Protein AF-A0A0D2ABT5-F1 (afdb_monomer)

Structure (mmCIF, N/CA/C/O backbone):
data_AF-A0A0D2ABT5-F1
#
_entry.id   AF-A0A0D2ABT5-F1
#
loop_
_atom_site.group_PDB
_atom_site.id
_atom_site.type_symbol
_atom_site.label_atom_id
_atom_site.label_alt_id
_atom_site.label_comp_id
_atom_site.label_asym_id
_atom_site.label_entity_id
_atom_site.label_seq_id
_atom_site.pdbx_PDB_ins_code
_atom_site.Cartn_x
_atom_site.Cartn_y
_atom_site.Cartn_z
_atom_site.occupancy
_atom_site.B_iso_or_equiv
_atom_site.auth_seq_id
_atom_site.auth_comp_id
_atom_site.auth_asym_id
_atom_site.auth_atom_id
_atom_site.pdbx_PDB_model_num
ATOM 1 N N . MET A 1 1 ? -32.114 25.949 36.703 1.00 44.53 1 MET A N 1
ATOM 2 C CA . MET A 1 1 ? -32.081 24.706 35.899 1.00 44.53 1 MET A CA 1
ATOM 3 C C . MET A 1 1 ? -31.441 25.036 34.556 1.00 44.53 1 MET A C 1
ATOM 5 O O . MET A 1 1 ? -31.992 25.899 33.886 1.00 44.53 1 MET A O 1
ATOM 9 N N . PRO A 1 2 ? -30.282 24.469 34.175 1.00 49.41 2 PRO A N 1
ATOM 10 C CA . PRO A 1 2 ? -29.682 24.777 32.875 1.00 49.41 2 PRO A CA 1
ATOM 11 C C . PRO A 1 2 ? -30.562 24.249 31.731 1.00 49.41 2 PRO A C 1
ATOM 13 O O . PRO A 1 2 ? -31.142 23.163 31.852 1.00 49.41 2 PRO A O 1
ATOM 16 N N . SER A 1 3 ? -30.679 25.039 30.658 1.00 60.75 3 SER A N 1
ATOM 17 C CA . SER A 1 3 ? -31.501 24.744 29.478 1.00 60.75 3 SER A CA 1
ATOM 18 C C . SER A 1 3 ? -31.058 23.447 28.788 1.00 60.75 3 SER A C 1
ATOM 20 O O . SER A 1 3 ? -29.907 23.020 28.907 1.00 60.75 3 SER A O 1
ATOM 22 N N . LEU A 1 4 ? -31.975 22.796 28.063 1.00 58.03 4 LEU A N 1
ATOM 23 C CA . LEU A 1 4 ? -31.693 21.540 27.352 1.00 58.03 4 LEU A CA 1
ATOM 24 C C . LEU A 1 4 ? -30.542 21.689 26.341 1.00 58.03 4 LEU A C 1
ATOM 26 O O . LEU A 1 4 ? -29.711 20.792 26.251 1.00 58.03 4 LEU A O 1
ATOM 30 N N . GLN A 1 5 ? -30.430 22.848 25.684 1.00 54.72 5 GLN A N 1
ATOM 31 C CA . GLN A 1 5 ? -29.333 23.162 24.760 1.00 54.72 5 GLN A CA 1
ATOM 32 C C . GLN A 1 5 ? -27.964 23.214 25.457 1.00 54.72 5 GLN A C 1
ATOM 34 O O . GLN A 1 5 ? -27.012 22.605 24.976 1.00 54.72 5 GLN A O 1
ATOM 39 N N . ALA A 1 6 ? -27.868 23.823 26.644 1.00 55.56 6 ALA A N 1
ATOM 40 C CA . ALA A 1 6 ? -26.607 23.894 27.392 1.00 55.56 6 ALA A CA 1
ATOM 41 C C . ALA A 1 6 ? -26.125 22.511 27.893 1.00 55.56 6 ALA A C 1
ATOM 43 O O . ALA A 1 6 ? -24.927 22.262 28.059 1.00 55.56 6 ALA A O 1
ATOM 44 N N . LYS A 1 7 ? -27.054 21.569 28.119 1.00 55.91 7 LYS A N 1
ATOM 45 C CA . LYS A 1 7 ? -26.725 20.172 28.464 1.00 55.91 7 LYS A CA 1
ATOM 46 C C . LYS A 1 7 ? -26.259 19.346 27.261 1.00 55.91 7 LYS A C 1
ATOM 48 O O . LYS A 1 7 ? -25.617 18.316 27.455 1.00 55.91 7 LYS A O 1
ATOM 53 N N . GLU A 1 8 ? -26.598 19.754 26.044 1.00 59.88 8 GLU A N 1
ATOM 54 C CA . GLU A 1 8 ? -26.221 19.056 24.814 1.00 59.88 8 GLU A CA 1
ATOM 55 C C . GLU A 1 8 ? -24.838 19.517 24.328 1.00 59.88 8 GLU A C 1
ATOM 57 O O . GLU A 1 8 ? -23.986 18.677 24.043 1.00 59.88 8 GLU A O 1
ATOM 62 N N . GLU A 1 9 ? -24.537 20.818 24.417 1.00 59.50 9 GLU A N 1
ATOM 63 C CA . GLU A 1 9 ? -23.196 21.369 24.143 1.00 59.50 9 GLU A CA 1
ATOM 64 C C . GLU A 1 9 ? -22.113 20.791 25.065 1.00 59.50 9 GLU A C 1
ATOM 66 O O . GLU A 1 9 ? -21.019 20.447 24.619 1.00 59.50 9 GLU A O 1
ATOM 71 N N . THR A 1 10 ? -22.420 20.594 26.350 1.00 59.69 10 THR A N 1
ATOM 72 C CA . THR A 1 10 ? -21.482 19.979 27.311 1.00 59.69 10 THR A CA 1
ATOM 73 C C . THR A 1 10 ? -21.244 18.488 27.058 1.00 59.69 10 THR A C 1
ATOM 75 O O . THR A 1 10 ? -20.196 17.965 27.429 1.00 59.69 10 THR A O 1
ATOM 78 N N . ARG A 1 11 ? -22.183 17.792 26.403 1.00 61.81 11 ARG A N 1
ATOM 79 C CA . ARG A 1 11 ? -22.030 16.385 25.987 1.00 61.81 11 ARG A CA 1
ATOM 80 C C . ARG A 1 11 ? -21.288 16.232 24.659 1.00 61.81 11 ARG A C 1
ATOM 82 O O . ARG A 1 11 ? -20.799 15.139 24.368 1.00 61.81 11 ARG A O 1
ATOM 89 N N . GLU A 1 12 ? -21.234 17.299 23.869 1.00 63.97 12 GLU A N 1
ATOM 90 C CA . GLU A 1 12 ? -20.623 17.341 22.538 1.00 63.97 12 GLU A CA 1
ATOM 91 C C . GLU A 1 12 ? -19.264 18.055 22.520 1.00 63.97 12 GLU A C 1
ATOM 93 O O . GLU A 1 12 ? -18.503 17.908 21.566 1.00 63.97 12 GLU A O 1
ATOM 98 N N . SER A 1 13 ? -18.894 18.753 23.594 1.00 75.31 13 SER A N 1
ATOM 99 C CA . SER A 1 13 ? -17.560 19.328 23.744 1.00 75.31 13 SER A CA 1
ATOM 100 C C . SER A 1 13 ? -16.549 18.274 24.204 1.00 75.31 13 SER A C 1
ATOM 102 O O . SER A 1 13 ? -16.578 17.791 25.335 1.00 75.31 13 SER A O 1
ATOM 104 N N . TRP A 1 14 ? -15.616 17.917 23.320 1.00 74.44 14 TRP A N 1
ATOM 105 C CA . TRP A 1 14 ? -14.457 17.083 23.663 1.00 74.44 14 TRP A CA 1
ATOM 106 C C . TRP A 1 14 ? -13.341 17.883 24.366 1.00 74.44 14 TRP A C 1
ATOM 108 O O . TRP A 1 14 ? -12.386 17.293 24.883 1.00 74.44 14 TRP A O 1
ATOM 118 N N . TYR A 1 15 ? -13.455 19.216 24.397 1.00 63.69 15 TYR A N 1
ATOM 119 C CA . TYR A 1 15 ? -12.490 20.126 25.010 1.00 63.69 15 TYR A CA 1
ATOM 120 C C . TYR A 1 15 ? -12.596 20.051 26.542 1.00 63.69 15 TYR A C 1
ATOM 122 O O . TYR A 1 15 ? -13.676 20.209 27.104 1.00 63.69 15 TYR A O 1
ATOM 130 N N . GLY A 1 16 ? -11.483 19.770 27.228 1.00 77.00 16 GLY A N 1
ATOM 131 C CA . GLY A 1 16 ? -11.442 19.608 28.692 1.00 77.00 16 GLY A CA 1
ATOM 132 C C . GLY A 1 16 ? -11.703 18.185 29.216 1.00 77.00 16 GLY A C 1
ATOM 133 O O . GLY A 1 16 ? -11.586 17.948 30.417 1.00 77.00 16 GLY A O 1
ATOM 134 N N . VAL A 1 17 ? -11.989 17.206 28.348 1.00 84.38 17 VAL A N 1
ATOM 135 C CA . VAL A 1 17 ? -12.137 15.795 28.755 1.00 84.38 17 VAL A CA 1
ATOM 136 C C . VAL A 1 17 ? -10.757 15.174 28.985 1.00 84.38 17 VAL A C 1
ATOM 138 O O . VAL A 1 17 ? -10.014 14.962 28.025 1.00 84.38 17 VAL A O 1
ATOM 141 N N . GLN A 1 18 ? -10.401 14.876 30.240 1.00 81.62 18 GLN A N 1
ATOM 142 C CA . GLN A 1 18 ? -9.077 14.331 30.589 1.00 81.62 18 GLN A CA 1
ATOM 143 C C . GLN A 1 18 ? -8.893 12.853 30.222 1.00 81.62 18 GLN A C 1
ATOM 145 O O . GLN A 1 18 ? -7.796 12.456 29.844 1.00 81.62 18 GLN A O 1
ATOM 150 N N . ASP A 1 19 ? -9.959 12.053 30.279 1.00 87.31 19 ASP A N 1
ATOM 151 C CA . ASP A 1 19 ? -9.921 10.630 29.927 1.00 87.31 19 ASP A CA 1
ATOM 152 C C . ASP A 1 19 ? -9.794 10.445 28.396 1.00 87.31 19 ASP A C 1
ATOM 154 O O . ASP A 1 19 ? -10.725 10.808 27.658 1.00 87.31 19 ASP A O 1
ATOM 158 N N . PRO A 1 20 ? -8.689 9.852 27.894 1.00 84.75 20 PRO A N 1
ATOM 159 C CA . PRO A 1 20 ? -8.468 9.660 26.462 1.00 84.75 20 PRO A CA 1
ATOM 160 C C . PRO A 1 20 ? -9.552 8.818 25.779 1.00 84.75 20 PRO A C 1
ATOM 162 O O . PRO A 1 20 ? -9.945 9.119 24.649 1.00 84.75 20 PRO A O 1
ATOM 165 N N . LYS A 1 21 ? -10.084 7.789 26.458 1.00 85.31 21 LYS A N 1
ATOM 166 C CA . LYS A 1 21 ? -11.108 6.903 25.882 1.00 85.31 21 LYS A CA 1
ATOM 167 C C . LYS A 1 21 ? -12.432 7.642 25.712 1.00 85.31 21 LYS A C 1
ATOM 169 O O . LYS A 1 21 ? -13.054 7.549 24.655 1.00 85.31 21 LYS A O 1
ATOM 174 N N . LYS A 1 22 ? -12.839 8.428 26.715 1.00 81.50 22 LYS A N 1
ATOM 175 C CA . LYS A 1 22 ? -14.060 9.253 26.637 1.00 81.50 22 LYS A CA 1
ATOM 176 C C . LYS A 1 22 ? -13.942 10.341 25.574 1.00 81.50 22 LYS A C 1
ATOM 178 O O . LYS A 1 22 ? -14.901 10.566 24.839 1.00 81.50 22 LYS A O 1
ATOM 183 N N . ARG A 1 23 ? -12.768 10.969 25.438 1.00 91.19 23 ARG A N 1
ATOM 184 C CA . ARG A 1 23 ? -12.508 11.959 24.381 1.00 91.19 23 ARG A CA 1
ATOM 185 C C . ARG A 1 23 ? -12.691 11.348 22.991 1.00 91.19 23 ARG A C 1
ATOM 187 O O . ARG A 1 23 ? -13.436 11.903 22.186 1.00 91.19 23 ARG A O 1
ATOM 194 N N . LYS A 1 24 ? -12.092 10.176 22.745 1.00 88.50 24 LYS A N 1
ATOM 195 C CA . LYS A 1 24 ? -12.246 9.452 21.476 1.00 88.50 24 LYS A CA 1
ATOM 196 C C . LYS A 1 24 ? -13.706 9.082 21.193 1.00 88.50 24 LYS A C 1
ATOM 198 O O . LYS A 1 24 ? -14.182 9.315 20.090 1.00 88.50 24 LYS A O 1
ATOM 203 N N . GLN A 1 25 ? -14.455 8.608 22.190 1.00 89.06 25 GLN A N 1
ATOM 204 C CA . GLN A 1 25 ? -15.883 8.295 22.021 1.00 89.06 25 GLN A CA 1
ATOM 205 C C . GLN A 1 25 ? -16.738 9.513 21.634 1.00 89.06 25 GLN A C 1
ATOM 207 O O . GLN A 1 25 ? -17.711 9.367 20.890 1.00 89.06 25 GLN A O 1
ATOM 212 N N . ILE A 1 26 ? -16.420 10.707 22.146 1.00 87.44 26 ILE A N 1
ATOM 213 C CA . ILE A 1 26 ? -17.116 11.948 21.769 1.00 87.44 26 ILE A CA 1
ATOM 214 C C . ILE A 1 26 ? -16.760 12.323 20.326 1.00 87.44 26 ILE A C 1
ATOM 216 O O . ILE A 1 26 ? -17.656 12.604 19.531 1.00 87.44 26 ILE A O 1
ATOM 220 N N . GLN A 1 27 ? -15.477 12.253 19.961 1.00 85.69 27 GLN A N 1
ATOM 221 C CA . GLN A 1 27 ? -15.010 12.535 18.600 1.00 85.69 27 GLN A CA 1
ATOM 222 C C . GLN A 1 27 ? -15.619 11.578 17.562 1.00 85.69 27 GLN A C 1
ATOM 224 O O . GLN A 1 27 ? -16.181 12.045 16.571 1.00 85.69 27 GLN A O 1
ATOM 229 N N . ASP A 1 28 ? -15.596 10.266 17.816 1.00 91.38 28 ASP A N 1
ATOM 230 C CA . ASP A 1 28 ? -16.158 9.247 16.917 1.00 91.38 28 ASP A CA 1
ATOM 231 C C . ASP A 1 28 ? -17.668 9.483 16.698 1.00 91.38 28 ASP A C 1
ATOM 233 O O . ASP A 1 28 ? -18.173 9.407 15.576 1.00 91.38 28 ASP A O 1
ATOM 237 N N . ARG A 1 29 ? -18.398 9.868 17.755 1.00 90.94 29 ARG A N 1
ATOM 238 C CA . ARG A 1 29 ? -19.830 10.202 17.681 1.00 90.94 29 ARG A CA 1
ATOM 239 C C . ARG A 1 29 ? -20.100 11.434 16.812 1.00 90.94 29 ARG A C 1
ATOM 241 O O . ARG A 1 29 ? -21.034 11.417 16.008 1.00 90.94 29 ARG A O 1
ATOM 248 N N . LEU A 1 30 ? -19.294 12.488 16.954 1.00 90.44 30 LEU A N 1
ATOM 249 C CA . LEU A 1 30 ? -19.406 13.709 16.147 1.00 90.44 30 LEU A CA 1
ATOM 250 C C . LEU A 1 30 ? -19.083 13.440 14.674 1.00 90.44 30 LEU A C 1
ATOM 252 O O . LEU A 1 30 ? -19.842 13.853 13.794 1.00 90.44 30 LEU A O 1
ATOM 256 N N . ALA A 1 31 ? -18.012 12.689 14.406 1.00 89.44 31 ALA A N 1
ATOM 257 C CA . ALA A 1 31 ? -17.632 12.275 13.059 1.00 89.44 31 ALA A CA 1
ATOM 258 C C . ALA A 1 31 ? -18.744 11.443 12.401 1.00 89.44 31 ALA A C 1
ATOM 260 O O . ALA A 1 31 ? -19.136 11.703 11.259 1.00 89.44 31 ALA A O 1
ATOM 261 N N . GLN A 1 32 ? -19.337 10.504 13.145 1.00 91.81 32 GLN A N 1
ATOM 262 C CA . GLN A 1 32 ? -20.443 9.690 12.652 1.00 91.81 32 GLN A CA 1
ATOM 263 C C . GLN A 1 32 ? -21.689 10.535 12.350 1.00 91.81 32 GLN A C 1
ATOM 265 O O . GLN A 1 32 ? -22.341 10.315 11.324 1.00 91.81 32 GLN A O 1
ATOM 270 N N . ARG A 1 33 ? -22.010 11.532 13.186 1.00 89.44 33 ARG A N 1
ATOM 271 C CA . ARG A 1 33 ? -23.116 12.466 12.921 1.00 89.44 33 ARG A CA 1
ATOM 272 C C . ARG A 1 33 ? -22.853 13.301 11.664 1.00 89.44 33 ARG A C 1
ATOM 274 O O . ARG A 1 33 ? -23.740 13.399 10.817 1.00 89.44 33 ARG A O 1
ATOM 281 N N . ALA A 1 34 ? -21.644 13.838 11.500 1.00 89.06 34 ALA A N 1
ATOM 282 C CA . ALA A 1 34 ? -21.260 14.595 10.308 1.00 89.06 34 ALA A CA 1
ATOM 283 C C . ALA A 1 34 ? -21.349 13.738 9.033 1.00 89.06 34 ALA A C 1
ATOM 285 O O . ALA A 1 34 ? -21.915 14.180 8.033 1.00 89.06 34 ALA A O 1
ATOM 286 N N . ARG A 1 35 ? -20.881 12.481 9.078 1.00 91.12 35 ARG A N 1
ATOM 287 C CA . ARG A 1 35 ? -21.002 11.526 7.964 1.00 91.12 35 ARG A CA 1
ATOM 288 C C . ARG A 1 35 ? -22.462 11.263 7.596 1.00 91.12 35 ARG A C 1
ATOM 290 O O . ARG A 1 35 ? -22.817 11.350 6.424 1.00 91.12 35 ARG A O 1
ATOM 297 N N . ARG A 1 36 ? -23.319 10.972 8.585 1.00 91.88 36 ARG A N 1
ATOM 298 C CA . ARG A 1 36 ? -24.760 10.744 8.359 1.00 91.88 36 ARG A CA 1
ATOM 299 C C . ARG A 1 36 ? -25.440 11.973 7.755 1.00 91.88 36 ARG A C 1
ATOM 301 O O . ARG A 1 36 ? -26.255 11.816 6.852 1.00 91.88 36 ARG A O 1
ATOM 308 N N . LYS A 1 37 ? -25.065 13.178 8.197 1.00 90.94 37 LYS A N 1
ATOM 309 C CA . LYS A 1 37 ? -25.567 14.439 7.636 1.00 90.94 37 LYS A CA 1
ATOM 310 C C . LYS A 1 37 ? -25.185 14.597 6.159 1.00 90.94 37 LYS A C 1
ATOM 312 O O . LYS A 1 37 ? -26.074 14.829 5.348 1.00 90.94 37 LYS A O 1
ATOM 317 N N . ARG A 1 38 ? -23.916 14.362 5.793 1.00 90.50 38 ARG A N 1
ATOM 318 C CA . ARG A 1 38 ? -23.458 14.416 4.388 1.00 90.50 38 ARG A CA 1
ATOM 319 C C . ARG A 1 38 ? -24.189 13.412 3.492 1.00 90.50 38 ARG A C 1
ATOM 321 O O . ARG A 1 38 ? -24.581 13.763 2.388 1.00 90.50 38 ARG A O 1
ATOM 328 N N . ILE A 1 39 ? -24.411 12.183 3.970 1.00 86.19 39 ILE A N 1
ATOM 329 C CA . ILE A 1 39 ? -25.162 11.157 3.221 1.00 86.19 39 ILE A CA 1
ATOM 330 C C . ILE A 1 39 ? -26.625 11.582 3.029 1.00 86.19 39 ILE A C 1
ATOM 332 O O . ILE A 1 39 ? -27.160 11.467 1.931 1.00 86.19 39 ILE A O 1
ATOM 336 N N . ALA A 1 40 ? -27.267 12.118 4.071 1.00 85.25 40 ALA A N 1
ATOM 337 C CA . ALA A 1 40 ? -28.641 12.607 3.976 1.00 85.25 40 ALA A CA 1
ATOM 338 C C . ALA A 1 40 ? -28.774 13.812 3.023 1.00 85.25 40 ALA A C 1
ATOM 340 O O . ALA A 1 40 ? -29.748 13.903 2.280 1.00 85.25 40 ALA A O 1
ATOM 341 N N . GLU A 1 41 ? -27.797 14.723 3.016 1.00 84.88 41 GLU A N 1
ATOM 342 C CA . GLU A 1 41 ? -27.744 15.864 2.091 1.00 84.88 41 GLU A CA 1
ATOM 343 C C . GLU A 1 41 ? -27.495 15.420 0.642 1.00 84.88 41 GLU A C 1
ATOM 345 O O . GLU A 1 41 ? -28.170 15.901 -0.268 1.00 84.88 41 GLU A O 1
ATOM 350 N N . ALA A 1 42 ? -26.599 14.453 0.421 1.00 79.12 42 ALA A N 1
ATOM 351 C CA . ALA A 1 42 ? -26.352 13.873 -0.898 1.00 79.12 42 ALA A CA 1
ATOM 352 C C . ALA A 1 42 ? -27.601 13.173 -1.462 1.00 79.12 42 ALA A C 1
ATOM 354 O O . ALA A 1 42 ? -27.953 13.389 -2.622 1.00 79.12 42 ALA A O 1
ATOM 355 N N . ASN A 1 43 ? -28.324 12.410 -0.634 1.00 77.00 43 ASN A N 1
ATOM 356 C CA . ASN A 1 43 ? -29.567 11.754 -1.046 1.00 77.00 43 ASN A CA 1
ATOM 357 C C . ASN A 1 43 ? -30.675 12.771 -1.372 1.00 77.00 43 ASN A C 1
ATOM 359 O O . ASN A 1 43 ? -31.336 12.635 -2.399 1.00 77.00 43 ASN A O 1
ATOM 363 N N . LYS A 1 44 ? -30.821 13.846 -0.579 1.00 78.44 44 LYS A N 1
ATOM 364 C CA . LYS A 1 44 ? -31.770 14.939 -0.875 1.00 78.44 44 LYS A CA 1
ATOM 365 C C . LYS A 1 44 ? -31.461 15.671 -2.183 1.00 78.44 44 LYS A C 1
ATOM 367 O O . LYS A 1 44 ? -32.383 16.110 -2.867 1.00 78.44 44 LYS A O 1
ATOM 372 N N . ASN A 1 45 ? -30.185 15.830 -2.532 1.00 66.25 45 ASN A N 1
ATOM 373 C CA . ASN A 1 45 ? -29.792 16.445 -3.801 1.00 66.25 45 ASN A CA 1
ATOM 374 C C . ASN A 1 45 ? -30.077 15.525 -4.997 1.00 66.25 45 ASN A C 1
ATOM 376 O O . ASN A 1 45 ? -30.429 16.018 -6.065 1.00 66.25 45 ASN A O 1
ATOM 380 N N . ASN A 1 46 ? -29.994 14.206 -4.806 1.00 61.53 46 ASN A N 1
ATOM 381 C CA . ASN A 1 46 ? -30.311 13.223 -5.840 1.00 61.53 46 ASN A CA 1
ATOM 382 C C . ASN A 1 46 ? -31.830 13.128 -6.098 1.00 61.53 46 ASN A C 1
ATOM 384 O O . ASN A 1 46 ? -32.260 13.094 -7.246 1.00 61.53 46 ASN A O 1
ATOM 388 N N . GLU A 1 47 ? -32.662 13.216 -5.053 1.00 56.72 47 GLU A N 1
ATOM 389 C CA . GLU A 1 47 ? -34.131 13.265 -5.193 1.00 56.72 47 GLU A CA 1
ATOM 390 C C . GLU A 1 47 ? -34.622 14.525 -5.927 1.00 56.72 47 GLU A C 1
ATOM 392 O O . GLU A 1 47 ? -35.583 14.466 -6.694 1.00 56.72 47 GLU A O 1
ATOM 397 N N . LYS A 1 48 ? -33.938 15.666 -5.762 1.00 54.28 48 LYS A N 1
ATOM 398 C CA . LYS A 1 48 ? -34.260 16.911 -6.484 1.00 54.28 48 LYS A CA 1
ATOM 399 C C . LYS A 1 48 ? -33.852 16.892 -7.962 1.00 54.28 48 LYS A C 1
ATOM 401 O O . LYS A 1 48 ? -34.413 17.657 -8.740 1.00 54.28 48 LYS A O 1
ATOM 406 N N . ALA A 1 49 ? -32.908 16.037 -8.358 1.00 47.25 49 ALA A N 1
ATOM 407 C CA . ALA A 1 49 ? -32.421 15.949 -9.737 1.00 47.25 49 ALA A CA 1
ATOM 408 C C . ALA A 1 49 ? -33.304 15.076 -10.655 1.00 47.25 49 ALA A C 1
ATOM 410 O O . ALA A 1 49 ? -33.152 15.130 -11.872 1.00 47.25 49 ALA A O 1
ATOM 411 N N . ILE A 1 50 ? -34.244 14.297 -10.102 1.00 43.44 50 ILE A N 1
ATOM 412 C CA . ILE A 1 50 ? -35.062 13.333 -10.865 1.00 43.44 50 ILE A CA 1
ATOM 413 C C . ILE A 1 50 ? -36.336 13.968 -11.468 1.00 43.44 50 ILE A C 1
ATOM 415 O O . ILE A 1 50 ? -36.966 13.377 -12.342 1.00 43.44 50 ILE A O 1
ATOM 419 N N . VAL A 1 51 ? -36.697 15.206 -11.103 1.00 39.78 51 VAL A N 1
ATOM 420 C CA . VAL A 1 51 ? -37.924 15.875 -11.590 1.00 39.78 51 VAL A CA 1
ATOM 421 C C . VAL A 1 51 ? -37.631 16.939 -12.656 1.00 39.78 51 VAL A C 1
ATOM 423 O O . VAL A 1 51 ? -38.155 18.038 -12.571 1.00 39.78 51 VAL A O 1
ATOM 426 N N . ILE A 1 52 ? -36.810 16.649 -13.672 1.00 37.06 52 ILE A N 1
ATOM 427 C CA . ILE A 1 52 ? -36.886 17.336 -14.980 1.00 37.06 52 ILE A CA 1
ATOM 428 C C . ILE A 1 52 ? -36.474 16.353 -16.088 1.00 37.06 52 ILE A C 1
ATOM 430 O O . ILE A 1 52 ? -35.323 15.941 -16.182 1.00 37.06 52 ILE A O 1
ATOM 434 N N . SER A 1 53 ? -37.410 16.019 -16.972 1.00 29.88 53 SER A N 1
ATOM 435 C CA . SER A 1 53 ? -37.172 15.362 -18.264 1.00 29.88 53 SER A CA 1
ATOM 436 C C . SER A 1 53 ? -38.275 15.805 -19.237 1.00 29.88 53 SER A C 1
ATOM 438 O O . SER A 1 53 ? -39.392 16.045 -18.774 1.00 29.88 53 SER A O 1
ATOM 440 N N . PRO A 1 54 ? -38.081 15.821 -20.570 1.00 45.84 54 PRO A N 1
ATOM 441 C CA . PRO A 1 54 ? -36.889 16.185 -21.351 1.00 45.84 54 PRO A CA 1
ATOM 442 C C . PRO A 1 54 ? -37.235 17.177 -22.494 1.00 45.84 54 PRO A C 1
ATOM 444 O O . PRO A 1 54 ? -38.341 17.133 -23.032 1.00 45.84 54 PRO A O 1
ATOM 447 N N . ARG A 1 55 ? -36.285 17.994 -22.994 1.00 28.45 55 ARG A N 1
ATOM 448 C CA . ARG A 1 55 ? -36.321 18.407 -24.419 1.00 28.45 55 ARG A CA 1
ATOM 449 C C . ARG A 1 55 ? -35.001 18.954 -24.986 1.00 28.45 55 ARG A C 1
ATOM 451 O O . ARG A 1 55 ? -34.436 19.909 -24.477 1.00 28.45 55 ARG A O 1
ATOM 458 N N . SER A 1 56 ? -34.674 18.404 -26.157 1.00 32.44 56 SER A N 1
ATOM 459 C CA . SER A 1 56 ? -33.848 18.920 -27.260 1.00 32.44 56 SER A CA 1
ATOM 460 C C . SER A 1 56 ? -32.320 18.860 -27.161 1.00 32.44 56 SER A C 1
ATOM 462 O O . SER A 1 56 ? -31.660 19.724 -26.593 1.00 32.44 56 SER A O 1
ATOM 464 N N . SER A 1 57 ? -31.782 17.902 -27.918 1.00 42.12 57 SER A N 1
ATOM 465 C CA . SER A 1 57 ? -30.451 17.889 -28.521 1.00 42.12 57 SER A CA 1
ATOM 466 C C . SER A 1 57 ? -30.040 19.243 -29.101 1.00 42.12 57 SER A C 1
ATOM 468 O O . SER A 1 57 ? -30.794 19.814 -29.892 1.00 42.12 57 SER A O 1
ATOM 470 N N . LYS A 1 58 ? -28.801 19.669 -28.826 1.00 31.62 58 LYS A N 1
ATOM 471 C CA . LYS A 1 58 ? -27.930 20.320 -29.815 1.00 31.62 58 LYS A CA 1
ATOM 472 C C . LYS A 1 58 ? -26.487 19.847 -29.634 1.00 31.62 58 LYS A C 1
ATOM 474 O O . LYS A 1 58 ? -25.905 19.933 -28.560 1.00 31.62 58 LYS A O 1
ATOM 479 N N . HIS A 1 59 ? -25.971 19.315 -30.731 1.00 34.84 59 HIS A N 1
ATOM 480 C CA . HIS A 1 59 ? -24.599 18.917 -31.002 1.00 34.84 59 HIS A CA 1
ATOM 481 C C . HIS A 1 59 ? -23.681 20.151 -30.958 1.00 34.84 59 HIS A C 1
ATOM 483 O O . HIS A 1 59 ? -23.994 21.151 -31.603 1.00 34.84 59 HIS A O 1
ATOM 489 N N . VAL A 1 60 ? -22.556 20.092 -30.239 1.00 28.12 60 VAL A N 1
ATOM 490 C CA . VAL A 1 60 ? -21.478 21.089 -30.353 1.00 28.12 60 VAL A CA 1
ATOM 491 C C . VAL A 1 60 ? -20.178 20.358 -30.658 1.00 28.12 60 VAL A C 1
ATOM 493 O O . VAL A 1 60 ? -19.617 19.652 -29.825 1.00 28.12 60 VAL A O 1
ATOM 496 N N . THR A 1 61 ? -19.737 20.524 -31.900 1.00 29.06 61 THR A N 1
ATOM 497 C CA . THR A 1 61 ? -18.421 20.143 -32.411 1.00 29.06 61 THR A CA 1
ATOM 498 C C . THR A 1 61 ? -17.398 21.168 -31.928 1.00 29.06 61 THR A C 1
ATOM 500 O O . THR A 1 61 ? -17.600 22.362 -32.135 1.00 29.06 61 THR A O 1
ATOM 503 N N . ILE A 1 62 ? -16.289 20.724 -31.331 1.00 28.67 62 ILE A N 1
ATOM 504 C CA . ILE A 1 62 ? -15.130 21.581 -31.049 1.00 28.67 62 ILE A CA 1
ATOM 505 C C . ILE A 1 62 ? -13.970 21.099 -31.923 1.00 28.67 62 ILE A C 1
ATOM 507 O O . ILE A 1 62 ? -13.477 19.985 -31.759 1.00 28.67 62 ILE A O 1
ATOM 511 N N . ALA A 1 63 ? -13.573 21.942 -32.876 1.00 27.20 63 ALA A N 1
ATOM 512 C CA . ALA A 1 63 ? -12.372 21.778 -33.688 1.00 27.20 63 ALA A CA 1
ATOM 513 C C . ALA A 1 63 ? -11.148 22.380 -32.961 1.00 27.20 63 ALA A C 1
ATOM 515 O O . ALA A 1 63 ? -11.295 23.410 -32.299 1.00 27.20 63 ALA A O 1
ATOM 516 N N . PRO A 1 64 ? -9.942 21.793 -33.084 1.00 28.45 64 PRO A N 1
ATOM 517 C CA . PRO A 1 64 ? -8.738 22.312 -32.442 1.00 28.45 64 PRO A CA 1
ATOM 518 C C . PRO A 1 64 ? -8.046 23.351 -33.337 1.00 28.45 64 PRO A C 1
ATOM 520 O O . PRO A 1 64 ? -7.652 23.039 -34.460 1.00 28.45 64 PRO A O 1
ATOM 523 N N . GLN A 1 65 ? -7.848 24.573 -32.838 1.00 28.28 65 GLN A N 1
ATOM 524 C CA . GLN A 1 65 ? -6.981 25.555 -33.493 1.00 28.28 65 GLN A CA 1
ATOM 525 C C . GLN A 1 65 ? -5.574 25.526 -32.884 1.00 28.28 65 GLN A C 1
ATOM 527 O O . GLN A 1 65 ? -5.387 25.773 -31.695 1.00 28.28 65 GLN A O 1
ATOM 532 N N . ARG A 1 66 ? -4.587 25.207 -33.730 1.00 31.31 66 ARG A N 1
ATOM 533 C CA . ARG A 1 66 ? -3.168 25.545 -33.550 1.00 31.31 66 ARG A CA 1
ATOM 534 C C . ARG A 1 66 ? -2.941 26.912 -34.193 1.00 31.31 66 ARG A C 1
ATOM 536 O O . ARG A 1 66 ? -3.458 27.103 -35.285 1.00 31.31 66 ARG A O 1
ATOM 543 N N . HIS A 1 67 ? -2.121 27.779 -33.603 1.00 29.30 67 HIS A N 1
ATOM 544 C CA . HIS A 1 67 ? -0.991 28.434 -34.285 1.00 29.30 67 HIS A CA 1
ATOM 545 C C . HIS A 1 67 ? -0.117 29.231 -33.278 1.00 29.30 67 HIS A C 1
ATOM 547 O O . HIS A 1 67 ? -0.579 29.496 -32.169 1.00 29.30 67 HIS A O 1
ATOM 553 N N . PRO A 1 68 ? 1.164 29.499 -33.617 1.00 38.34 68 PRO A N 1
ATOM 554 C CA . PRO A 1 68 ? 2.248 29.856 -32.705 1.00 38.34 68 PRO A CA 1
ATOM 555 C C . PRO A 1 68 ? 2.546 31.358 -32.707 1.00 38.34 68 PRO A C 1
ATOM 557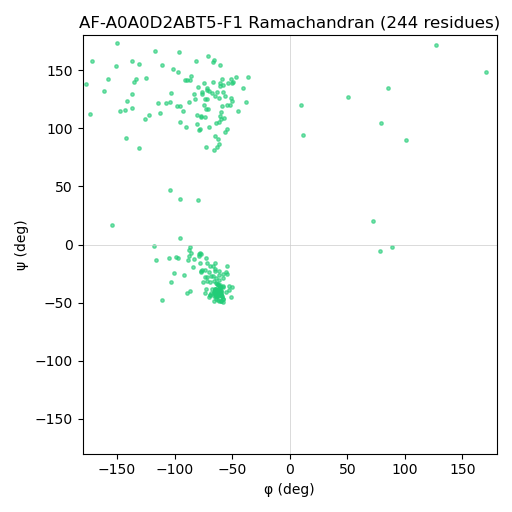 O O . PRO A 1 68 ? 2.466 31.984 -33.759 1.00 38.34 68 PRO A O 1
ATOM 560 N N . GLU A 1 69 ? 3.029 31.899 -31.589 1.00 27.59 69 GLU A N 1
ATOM 561 C CA . GLU A 1 69 ? 3.720 33.190 -31.595 1.00 27.59 69 GLU A CA 1
ATOM 562 C C . GLU A 1 69 ? 4.979 33.163 -30.721 1.00 27.59 69 GLU A C 1
ATOM 564 O O . GLU A 1 69 ? 4.990 32.716 -29.575 1.00 27.59 69 GLU A O 1
ATOM 569 N N . SER A 1 70 ? 6.052 33.621 -31.358 1.00 26.05 70 SER A N 1
ATOM 570 C CA . SER A 1 70 ? 7.370 33.958 -30.838 1.00 26.05 70 SER A CA 1
ATOM 571 C C . SER A 1 70 ? 7.373 35.438 -30.451 1.00 26.05 70 SER A C 1
ATOM 573 O O . SER A 1 70 ? 6.834 36.230 -31.220 1.00 26.05 70 SER A O 1
ATOM 575 N N . CYS A 1 71 ? 8.024 35.816 -29.342 1.00 22.73 71 CYS A N 1
ATOM 576 C CA . CYS A 1 71 ? 8.844 37.038 -29.274 1.00 22.73 71 CYS A CA 1
ATOM 577 C C . CYS A 1 71 ? 9.618 37.178 -27.943 1.00 22.73 71 CYS A C 1
ATOM 579 O O . CYS A 1 71 ? 9.039 37.365 -26.880 1.00 22.73 71 CYS A O 1
ATOM 581 N N . SER A 1 72 ? 10.944 37.076 -28.057 1.00 26.03 72 SER A N 1
ATOM 582 C CA . SER A 1 72 ? 11.959 38.104 -27.748 1.00 26.03 72 SER A CA 1
ATOM 583 C C . SER A 1 72 ? 11.996 38.870 -26.405 1.00 26.03 72 SER A C 1
ATOM 585 O O . SER A 1 72 ? 11.144 39.712 -26.134 1.00 26.03 72 SER A O 1
ATOM 587 N N . SER A 1 73 ? 13.201 38.812 -25.802 1.00 27.34 73 SER A N 1
ATOM 588 C CA . SER A 1 73 ? 13.912 39.825 -24.966 1.00 27.34 73 SER A CA 1
ATOM 589 C C . SER A 1 73 ? 13.555 39.851 -23.464 1.00 27.34 73 SER A C 1
ATOM 591 O O . SER A 1 73 ? 12.391 39.790 -23.107 1.00 27.34 73 SER A O 1
ATOM 593 N N . THR A 1 74 ? 14.476 39.924 -22.494 1.00 25.25 74 THR A N 1
ATOM 594 C CA . THR A 1 74 ? 15.810 40.549 -22.469 1.00 25.25 74 THR A CA 1
ATOM 595 C C . THR A 1 74 ? 16.666 39.905 -21.367 1.00 25.25 74 THR A C 1
ATOM 597 O O . THR A 1 74 ? 16.171 39.582 -20.288 1.00 25.25 74 THR A O 1
ATOM 600 N N . CYS A 1 75 ? 17.957 39.733 -21.639 1.00 26.69 75 CYS A N 1
ATOM 601 C CA . CYS A 1 75 ? 18.992 39.305 -20.703 1.00 26.69 75 CYS A CA 1
ATOM 602 C C . CYS A 1 75 ? 19.377 40.428 -19.722 1.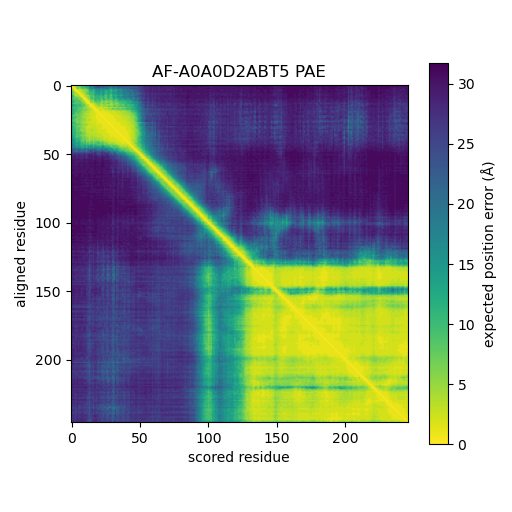00 26.69 75 CYS A C 1
ATOM 604 O O . CYS A 1 75 ? 19.565 41.573 -20.126 1.00 26.69 75 CYS A O 1
ATOM 606 N N . ILE A 1 76 ? 19.568 40.084 -18.446 1.00 27.75 76 ILE A N 1
ATOM 607 C CA . ILE A 1 76 ? 20.460 40.832 -17.554 1.00 27.75 76 ILE A CA 1
ATOM 608 C C . ILE A 1 76 ? 21.500 39.845 -17.038 1.00 27.75 76 ILE A C 1
ATOM 610 O O . ILE A 1 76 ? 21.195 38.913 -16.296 1.00 27.75 76 ILE A O 1
ATOM 614 N N . GLU A 1 77 ? 22.728 40.062 -17.491 1.00 27.02 77 GLU A N 1
ATOM 615 C CA . GLU A 1 77 ? 23.940 39.497 -16.924 1.00 27.02 77 GLU A CA 1
ATOM 616 C C . GLU A 1 77 ? 24.193 40.149 -15.562 1.00 27.02 77 GLU A C 1
ATOM 618 O O . GLU A 1 77 ? 24.170 41.372 -15.417 1.00 27.02 77 GLU A O 1
ATOM 623 N N . THR A 1 78 ? 24.482 39.349 -14.542 1.00 27.77 78 THR A N 1
ATOM 624 C CA . THR A 1 78 ? 25.364 39.820 -13.475 1.00 27.77 78 THR A CA 1
ATOM 625 C C . THR A 1 78 ? 26.329 38.711 -13.116 1.00 27.77 78 THR A C 1
ATOM 627 O O . THR A 1 78 ? 25.960 37.609 -12.714 1.00 27.77 78 THR A O 1
ATOM 630 N N . ASN A 1 79 ? 27.589 39.038 -13.348 1.00 33.00 79 ASN A N 1
ATOM 631 C CA . ASN A 1 79 ? 28.736 38.166 -13.279 1.00 33.00 79 ASN A CA 1
ATOM 632 C C . ASN A 1 79 ? 29.172 38.066 -11.818 1.00 33.00 79 ASN A C 1
ATOM 634 O O . ASN A 1 79 ? 29.479 39.082 -11.197 1.00 33.00 79 ASN A O 1
ATOM 638 N N . ALA A 1 80 ? 29.263 36.852 -11.287 1.00 29.44 80 ALA A N 1
ATOM 639 C CA . ALA A 1 80 ? 30.087 36.575 -10.119 1.00 29.44 80 ALA A CA 1
ATOM 640 C C . ALA A 1 80 ? 30.740 35.206 -10.299 1.00 29.44 80 ALA A C 1
ATOM 642 O O . ALA A 1 80 ? 30.180 34.159 -9.981 1.00 29.44 80 ALA A O 1
ATOM 643 N N . SER A 1 81 ? 31.939 35.240 -10.873 1.00 27.94 81 SER A N 1
ATOM 644 C CA . SER A 1 81 ? 32.852 34.113 -10.961 1.00 27.94 81 SER A CA 1
ATOM 645 C C . SER A 1 81 ? 33.311 33.706 -9.563 1.00 27.94 81 SER A C 1
ATOM 647 O O . SER A 1 81 ? 33.868 34.519 -8.827 1.00 27.94 81 SER A O 1
ATOM 649 N N . THR A 1 82 ? 33.193 32.429 -9.214 1.00 27.97 82 THR A N 1
ATOM 650 C CA . THR A 1 82 ? 34.182 31.794 -8.338 1.00 27.97 82 THR A CA 1
ATOM 651 C C . THR A 1 82 ? 34.395 30.360 -8.802 1.00 27.97 82 THR A C 1
ATOM 653 O O . THR A 1 82 ? 33.480 29.543 -8.839 1.00 27.97 82 THR A O 1
ATOM 656 N N . ILE A 1 83 ? 35.626 30.115 -9.235 1.00 30.52 83 ILE A N 1
ATOM 657 C CA . ILE A 1 83 ? 36.156 28.859 -9.752 1.00 30.52 83 ILE A CA 1
ATOM 658 C C . ILE A 1 83 ? 36.316 27.877 -8.588 1.00 30.52 83 ILE A C 1
ATOM 660 O O . ILE A 1 83 ? 37.037 28.189 -7.644 1.00 30.52 83 ILE A O 1
ATOM 664 N N . ILE A 1 84 ? 35.723 26.683 -8.688 1.00 29.78 84 ILE A N 1
ATOM 665 C CA . ILE A 1 84 ? 36.237 25.457 -8.057 1.00 29.78 84 ILE A CA 1
ATOM 666 C C . ILE A 1 84 ? 36.147 24.323 -9.090 1.00 29.78 84 ILE A C 1
ATOM 668 O O . ILE A 1 84 ? 35.226 24.254 -9.899 1.00 29.78 84 ILE A O 1
ATOM 672 N N . THR A 1 85 ? 37.188 23.504 -9.084 1.00 30.17 85 THR A N 1
ATOM 673 C CA . THR A 1 85 ? 37.745 22.658 -10.139 1.00 30.17 85 THR A CA 1
ATOM 674 C C . THR A 1 85 ? 37.031 21.323 -10.391 1.00 30.17 85 THR A C 1
ATOM 676 O O . THR A 1 85 ? 36.727 20.583 -9.463 1.00 30.17 85 THR A O 1
ATOM 679 N N . ASP A 1 86 ? 36.847 21.052 -11.684 1.00 27.53 86 ASP A N 1
ATOM 680 C CA . ASP A 1 86 ? 36.847 19.801 -12.466 1.00 27.53 86 ASP A CA 1
ATOM 681 C C . ASP A 1 86 ? 36.871 18.416 -11.763 1.00 27.53 86 ASP A C 1
ATOM 683 O O . ASP A 1 86 ? 37.833 18.041 -11.093 1.00 27.53 86 ASP A O 1
ATOM 687 N N . SER A 1 87 ? 35.845 17.590 -12.011 1.00 30.98 87 SER A N 1
ATOM 688 C CA . SER A 1 87 ? 35.960 16.362 -12.832 1.00 30.98 87 SER A CA 1
ATOM 689 C C . SER A 1 87 ? 34.695 15.486 -12.758 1.00 30.98 87 SER A C 1
ATOM 691 O O . SER A 1 87 ? 34.047 15.396 -11.719 1.00 30.98 87 SER A O 1
ATOM 693 N N . GLN A 1 88 ? 34.427 14.781 -13.870 1.00 31.25 88 GLN A N 1
ATOM 694 C CA . GLN A 1 88 ? 33.482 13.663 -14.088 1.00 31.25 88 GLN A CA 1
ATOM 695 C C . GLN A 1 88 ? 32.139 14.003 -14.772 1.00 31.25 88 GLN A C 1
ATOM 697 O O . GLN A 1 88 ? 31.122 14.287 -14.145 1.00 31.25 88 GLN A O 1
ATOM 702 N N . LEU A 1 89 ? 32.185 13.908 -16.110 1.00 37.22 89 LEU A N 1
ATOM 703 C CA . LEU A 1 89 ? 31.147 13.461 -17.053 1.00 37.22 89 LEU A CA 1
ATOM 704 C C . LEU A 1 89 ? 29.720 13.288 -16.479 1.00 37.22 89 LEU A C 1
ATOM 706 O O . LEU A 1 89 ? 29.329 12.218 -16.014 1.00 37.22 89 LEU A O 1
ATOM 710 N N . GLY A 1 90 ? 28.899 14.329 -16.605 1.00 27.36 90 GLY A N 1
ATOM 711 C CA . GLY A 1 90 ? 27.449 14.226 -16.465 1.00 27.36 90 GLY A CA 1
ATOM 712 C C . GLY A 1 90 ? 26.803 14.049 -17.835 1.00 27.36 90 GLY A C 1
ATOM 713 O O . GLY A 1 90 ? 26.706 15.007 -18.599 1.00 27.36 90 GLY A O 1
ATOM 714 N N . HIS A 1 91 ? 26.339 12.839 -18.153 1.00 29.91 91 HIS A N 1
ATOM 715 C CA . HIS A 1 91 ? 25.382 12.654 -19.240 1.00 29.91 91 HIS A CA 1
ATOM 716 C C . HIS A 1 91 ? 24.129 13.481 -18.930 1.00 29.91 91 HIS A C 1
ATOM 718 O O . HIS A 1 91 ? 23.462 13.264 -17.918 1.00 29.91 91 HIS A O 1
ATOM 724 N N . SER A 1 92 ? 23.821 14.436 -19.808 1.00 29.17 92 SER A N 1
ATOM 725 C CA . SER A 1 92 ? 22.553 15.159 -19.811 1.00 29.17 92 SER A CA 1
ATOM 726 C C . SER A 1 92 ? 21.435 14.164 -20.121 1.00 29.17 92 SER A C 1
ATOM 728 O O . SER A 1 92 ? 21.167 13.849 -21.279 1.00 29.17 92 SER A O 1
ATOM 730 N N . VAL A 1 93 ? 20.823 13.599 -19.080 1.00 31.97 93 VAL A N 1
ATOM 731 C CA . VAL A 1 93 ? 19.593 12.824 -19.231 1.00 31.97 93 VAL A CA 1
ATOM 732 C C . VAL A 1 93 ? 18.463 13.835 -19.320 1.00 31.97 93 VAL A C 1
ATOM 734 O O . VAL A 1 93 ? 18.074 14.456 -18.331 1.00 31.97 93 VAL A O 1
ATOM 737 N N . SER A 1 94 ? 17.971 14.035 -20.539 1.00 30.83 94 SER A N 1
ATOM 738 C CA . SER A 1 94 ? 16.748 14.781 -20.797 1.00 30.83 94 SER A CA 1
ATOM 739 C C . SER A 1 94 ? 15.624 14.238 -19.913 1.00 30.83 94 SER A C 1
ATOM 741 O O . SER A 1 94 ? 15.357 13.038 -19.890 1.00 30.83 94 SER A 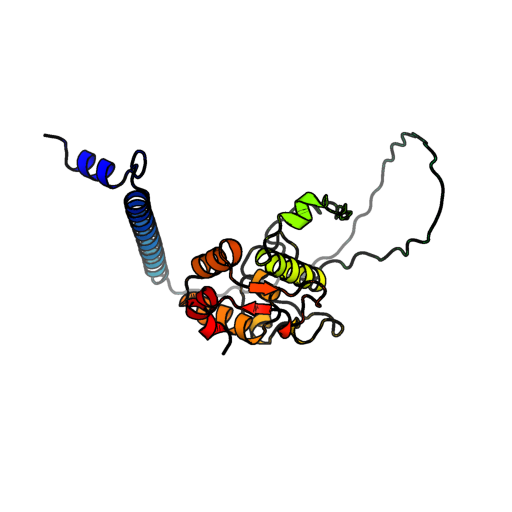O 1
ATOM 743 N N . SER A 1 95 ? 14.997 15.144 -19.166 1.00 36.31 95 SER A N 1
ATOM 744 C CA . SER A 1 95 ? 13.861 14.873 -18.287 1.00 36.31 95 SER A CA 1
ATOM 745 C C . SER A 1 95 ? 12.768 14.092 -19.032 1.00 36.31 95 SER A C 1
ATOM 747 O O . SER A 1 95 ? 12.286 14.584 -20.058 1.00 36.31 95 SER A O 1
ATOM 749 N N . PRO A 1 96 ? 12.331 12.911 -18.556 1.00 37.78 96 PRO A N 1
ATOM 750 C CA . PRO A 1 96 ? 11.108 12.322 -19.061 1.00 37.78 96 PRO A CA 1
ATOM 751 C C . PRO A 1 96 ? 9.953 13.185 -18.549 1.00 37.78 96 PRO A C 1
ATOM 753 O O . PRO A 1 96 ? 9.550 13.110 -17.390 1.00 37.78 96 PRO A O 1
ATOM 756 N N . HIS A 1 97 ? 9.437 14.043 -19.425 1.00 38.88 97 HIS A N 1
ATOM 757 C CA . HIS A 1 97 ? 8.136 14.679 -19.268 1.00 38.88 97 HIS A CA 1
ATOM 758 C C . HIS A 1 97 ? 7.131 13.608 -18.819 1.00 38.88 97 HIS A C 1
ATOM 760 O O . HIS A 1 97 ? 6.879 12.670 -19.569 1.00 38.88 97 HIS A O 1
ATOM 766 N N . LEU A 1 98 ? 6.584 13.713 -17.602 1.00 45.34 98 LEU A N 1
ATOM 767 C CA . LEU A 1 98 ? 5.571 12.792 -17.073 1.00 45.34 98 LEU A CA 1
ATOM 768 C C . LEU A 1 98 ? 4.341 12.842 -17.992 1.00 45.34 98 LEU A C 1
ATOM 770 O O . LEU A 1 98 ? 3.642 13.855 -17.980 1.00 45.34 98 LEU A O 1
ATOM 774 N N . PRO A 1 99 ? 4.042 11.812 -18.806 1.00 43.34 99 PRO A N 1
ATOM 775 C CA . PRO A 1 99 ? 2.989 11.939 -19.808 1.00 43.34 99 PRO A CA 1
ATOM 776 C C . PRO A 1 99 ? 1.578 11.826 -19.222 1.00 43.34 99 PRO A C 1
ATOM 778 O O . PRO A 1 99 ? 0.627 12.012 -19.965 1.00 43.34 99 PRO A O 1
ATOM 781 N N . ASN A 1 100 ? 1.415 11.467 -17.940 1.00 45.19 100 ASN A N 1
ATOM 782 C CA . ASN A 1 100 ? 0.124 10.964 -17.454 1.00 45.19 100 ASN A CA 1
ATOM 783 C C . ASN A 1 100 ? -0.177 11.138 -15.955 1.00 45.19 100 ASN A C 1
ATOM 785 O O . ASN A 1 100 ? -1.112 10.509 -15.463 1.00 45.19 100 ASN A O 1
ATOM 789 N N . CYS A 1 101 ? 0.531 11.996 -15.211 1.00 44.41 101 CYS A N 1
ATOM 790 C CA . CYS A 1 101 ? -0.033 12.429 -13.928 1.00 44.41 101 CYS A CA 1
ATOM 791 C C . CYS A 1 101 ? -1.214 13.353 -14.260 1.00 44.41 101 CYS A C 1
ATOM 793 O O . CYS A 1 101 ? -0.970 14.393 -14.878 1.00 44.41 101 CYS A O 1
ATOM 795 N N . PRO A 1 102 ? -2.475 13.028 -13.910 1.00 46.47 102 PRO A N 1
ATOM 796 C CA . PRO A 1 102 ? -3.547 13.995 -14.065 1.00 46.47 102 PRO A CA 1
ATOM 797 C C . PRO A 1 102 ? -3.165 15.200 -13.212 1.00 46.47 102 PRO A C 1
ATOM 799 O O . PRO A 1 102 ? -3.009 15.097 -11.996 1.00 46.47 102 PRO A O 1
ATOM 802 N N . GLN A 1 103 ? -2.909 16.322 -13.879 1.00 44.34 103 GLN A N 1
ATOM 803 C CA . GLN A 1 103 ? -2.628 17.600 -13.248 1.00 44.34 103 GLN A CA 1
ATOM 804 C C . GLN A 1 103 ? -3.897 18.048 -12.523 1.00 44.34 103 GLN A C 1
ATOM 806 O O . GLN A 1 103 ? -4.678 18.839 -13.037 1.00 44.34 103 GLN A O 1
ATOM 811 N N . THR A 1 104 ? -4.139 17.532 -11.322 1.00 39.84 104 THR A N 1
ATOM 812 C CA . THR A 1 104 ? -5.177 18.055 -10.429 1.00 39.84 104 THR A CA 1
ATOM 813 C C . THR A 1 104 ? -4.590 19.039 -9.436 1.00 39.84 104 THR A C 1
ATOM 815 O O . THR A 1 104 ? -4.968 19.045 -8.277 1.00 39.84 104 THR A O 1
ATOM 818 N N . TYR A 1 105 ? -3.657 19.860 -9.906 1.00 39.16 105 TYR A N 1
ATOM 819 C CA . TYR A 1 105 ? -3.375 21.224 -9.476 1.00 39.16 105 TYR A CA 1
ATOM 820 C C . TYR A 1 105 ? -2.251 21.733 -10.401 1.00 39.16 105 TYR A C 1
ATOM 822 O O . TYR A 1 105 ? -1.321 20.999 -10.740 1.00 39.16 105 TYR A O 1
ATOM 830 N N . ASN A 1 106 ? -2.325 22.980 -10.861 1.00 35.91 106 ASN A N 1
ATOM 831 C CA . ASN A 1 106 ? -1.137 23.654 -11.375 1.00 35.91 106 ASN A CA 1
ATOM 832 C C . ASN A 1 106 ? -0.281 23.988 -10.155 1.00 35.91 106 ASN A C 1
ATOM 834 O O . ASN A 1 106 ? -0.373 25.093 -9.625 1.00 35.91 106 ASN A O 1
ATOM 838 N N . ILE A 1 107 ? 0.528 23.041 -9.678 1.00 40.34 107 ILE A N 1
ATOM 839 C CA . ILE A 1 107 ? 1.745 23.502 -9.021 1.00 40.34 107 ILE A CA 1
ATOM 840 C C . ILE A 1 107 ? 2.605 24.022 -10.159 1.00 40.34 107 ILE A C 1
ATOM 842 O O . ILE A 1 107 ? 2.751 23.344 -11.180 1.00 40.34 107 ILE A O 1
ATOM 846 N N . MET A 1 108 ? 3.171 25.217 -9.989 1.00 36.81 108 MET A N 1
ATOM 847 C CA . MET A 1 108 ? 4.393 25.588 -10.703 1.00 36.81 108 MET A CA 1
ATOM 848 C C . MET A 1 108 ? 5.287 24.347 -10.808 1.00 36.81 108 MET A C 1
ATOM 850 O O . MET A 1 108 ? 5.286 23.560 -9.857 1.00 36.81 108 MET A O 1
ATOM 854 N N . PRO A 1 109 ? 6.036 24.133 -11.903 1.00 44.41 109 PRO A N 1
ATOM 855 C CA . PRO A 1 109 ? 7.068 23.116 -11.889 1.00 44.41 109 PRO A CA 1
ATOM 856 C C . PRO A 1 109 ? 7.982 23.481 -10.722 1.00 44.41 109 PRO A C 1
ATOM 858 O O . PRO A 1 109 ? 8.815 24.379 -10.834 1.00 44.41 109 PRO A O 1
ATOM 861 N N . HIS A 1 110 ? 7.763 22.858 -9.558 1.00 43.84 110 HIS A N 1
ATOM 862 C CA . HIS A 1 110 ? 8.734 22.866 -8.495 1.00 43.84 110 HIS A CA 1
ATOM 863 C C . HIS A 1 110 ? 9.967 22.398 -9.225 1.00 43.84 110 HIS A C 1
ATOM 865 O O . HIS A 1 110 ? 9.929 21.338 -9.864 1.00 43.84 110 HIS A O 1
ATOM 871 N N . ALA A 1 111 ? 10.999 23.245 -9.227 1.00 40.28 111 ALA A N 1
ATOM 872 C CA . ALA A 1 111 ? 12.316 22.811 -9.623 1.00 40.28 111 ALA A CA 1
ATOM 873 C C . ALA A 1 111 ? 12.445 21.401 -9.059 1.00 40.28 111 ALA A C 1
ATOM 875 O O . ALA A 1 111 ? 12.176 21.195 -7.868 1.00 40.28 111 ALA A O 1
ATOM 876 N N . VAL A 1 112 ? 12.701 20.422 -9.928 1.00 45.25 112 VAL A N 1
ATOM 877 C CA . VAL A 1 112 ? 13.125 19.109 -9.471 1.00 45.25 112 VAL A CA 1
ATOM 878 C C . VAL A 1 112 ? 14.444 19.419 -8.798 1.00 45.25 112 VAL A C 1
ATOM 880 O O . VAL A 1 112 ? 15.484 19.428 -9.443 1.00 45.25 112 VAL A O 1
ATOM 883 N N . ILE A 1 113 ? 14.379 19.837 -7.533 1.00 39.19 113 ILE A N 1
ATOM 884 C CA . ILE A 1 113 ? 15.523 19.954 -6.667 1.00 39.19 113 ILE A CA 1
ATOM 885 C C . ILE A 1 113 ? 15.977 18.512 -6.666 1.00 39.19 113 ILE A C 1
ATOM 887 O O . ILE A 1 113 ? 15.229 17.656 -6.176 1.00 39.19 113 ILE A O 1
ATOM 891 N N . PRO A 1 114 ? 17.126 18.198 -7.285 1.00 41.16 114 PRO A N 1
ATOM 892 C CA . PRO A 1 114 ? 17.704 16.898 -7.083 1.00 41.16 114 PRO A CA 1
ATOM 893 C C . PRO A 1 114 ? 17.869 16.865 -5.576 1.00 41.16 114 PRO A C 1
ATOM 895 O O . PRO A 1 114 ? 18.647 17.652 -5.027 1.00 41.16 114 PRO A O 1
ATOM 898 N N . LEU A 1 115 ? 17.061 16.057 -4.889 1.00 45.31 115 LEU A N 1
ATOM 899 C CA . LEU A 1 115 ? 17.333 15.730 -3.509 1.00 45.31 115 LEU A CA 1
ATOM 900 C C . LEU A 1 115 ? 18.674 15.021 -3.608 1.00 45.31 115 LEU A C 1
ATOM 902 O O . LEU A 1 115 ? 18.747 13.819 -3.860 1.00 45.31 115 LEU A O 1
ATOM 906 N N . LYS A 1 116 ? 19.758 15.797 -3.496 1.00 46.94 116 LYS A N 1
ATOM 907 C CA . LYS A 1 116 ? 21.038 15.286 -3.064 1.00 46.94 116 LYS A CA 1
ATOM 908 C C . LYS A 1 116 ? 20.666 14.634 -1.751 1.00 46.94 116 LYS A C 1
ATOM 910 O O . LYS A 1 116 ? 20.390 15.327 -0.773 1.00 46.94 116 LYS A O 1
ATOM 915 N N . ARG A 1 117 ? 20.499 13.311 -1.785 1.00 52.47 117 ARG A N 1
ATOM 916 C CA . ARG A 1 117 ? 20.369 12.492 -0.592 1.00 52.47 117 ARG A CA 1
ATOM 917 C C . ARG A 1 117 ? 21.693 12.701 0.123 1.00 52.47 117 ARG A C 1
ATOM 919 O O . ARG A 1 117 ? 22.663 12.001 -0.141 1.00 52.47 117 ARG A O 1
ATOM 926 N N . PHE A 1 118 ? 21.768 13.750 0.936 1.00 51.44 118 PHE A N 1
ATOM 927 C CA . PHE A 1 118 ? 22.794 13.835 1.947 1.00 51.44 118 PHE A CA 1
ATOM 928 C C . PHE A 1 118 ? 22.619 12.560 2.766 1.00 51.44 118 PHE A C 1
ATOM 930 O O . PHE A 1 118 ? 21.476 12.251 3.128 1.00 51.44 118 PHE A O 1
ATOM 937 N N . PRO A 1 119 ? 23.681 11.764 2.971 1.00 56.75 119 PRO A N 1
ATOM 938 C CA . PRO A 1 119 ? 23.566 10.620 3.852 1.00 56.75 119 PRO A CA 1
ATOM 939 C C . PRO A 1 119 ? 23.039 11.162 5.176 1.00 56.75 119 PRO A C 1
ATOM 941 O O . PRO A 1 119 ? 23.621 12.084 5.754 1.00 56.75 119 PRO A O 1
ATOM 944 N N . LEU A 1 120 ? 21.870 10.669 5.584 1.00 53.44 120 LEU A N 1
ATOM 945 C CA . LEU A 1 120 ? 21.311 11.02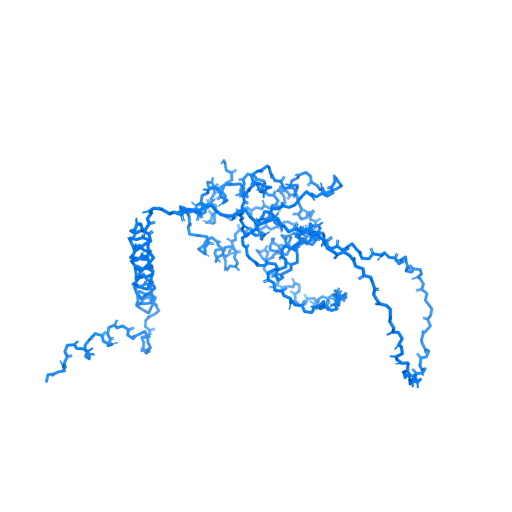3 6.876 1.00 53.44 120 LEU A CA 1
ATOM 946 C C . LEU A 1 120 ? 22.388 10.713 7.930 1.00 53.44 120 LEU A C 1
ATOM 948 O O . LEU A 1 120 ? 23.070 9.692 7.789 1.00 53.44 120 LEU A O 1
ATOM 952 N N . PRO A 1 121 ? 22.581 11.576 8.946 1.00 61.19 121 PRO A N 1
ATOM 953 C CA . PRO A 1 121 ? 23.509 11.294 10.037 1.00 61.19 121 PRO A CA 1
ATOM 954 C C . PRO A 1 121 ? 23.305 9.866 10.556 1.00 61.19 121 PRO A C 1
ATOM 956 O O . PRO A 1 121 ? 22.171 9.391 10.584 1.00 61.19 121 PRO A O 1
ATOM 959 N N . VAL A 1 122 ? 24.372 9.174 10.965 1.00 59.31 122 VAL A N 1
ATOM 960 C CA . VAL A 1 122 ? 24.286 7.782 11.461 1.00 59.31 122 VAL A CA 1
ATOM 961 C C . VAL A 1 122 ? 23.202 7.636 12.534 1.00 59.31 122 VAL A C 1
ATOM 963 O O . VAL A 1 122 ? 22.441 6.673 12.517 1.00 59.31 122 VAL A O 1
ATOM 966 N N . ASP A 1 123 ? 23.035 8.652 13.376 1.00 54.56 123 ASP A N 1
ATOM 967 C CA . ASP A 1 123 ? 22.006 8.700 14.415 1.00 54.56 123 ASP A CA 1
ATOM 968 C C . ASP A 1 123 ? 20.578 8.673 13.842 1.00 54.56 123 ASP A C 1
ATOM 970 O O . ASP A 1 123 ? 19.692 8.046 14.411 1.00 54.56 123 ASP A O 1
ATOM 974 N N . HIS A 1 124 ? 20.345 9.273 12.671 1.00 53.66 124 HIS A N 1
ATOM 975 C CA . HIS A 1 124 ? 19.071 9.162 11.958 1.00 53.66 124 HIS A CA 1
ATOM 976 C C . HIS A 1 124 ? 18.833 7.753 11.404 1.00 53.66 124 HIS A C 1
ATOM 978 O O . HIS A 1 124 ? 17.684 7.325 11.358 1.00 53.66 124 HIS A O 1
ATOM 984 N N . LEU A 1 125 ? 19.883 7.023 11.014 1.00 52.03 125 LEU A N 1
ATOM 985 C CA . LEU A 1 125 ? 19.774 5.634 10.550 1.00 52.03 125 LEU A CA 1
ATOM 986 C C . LEU A 1 125 ? 19.454 4.668 11.702 1.00 52.03 125 LEU A C 1
ATOM 988 O O . LEU A 1 125 ? 18.783 3.666 11.481 1.00 52.03 125 LEU A O 1
ATOM 992 N N . LEU A 1 126 ? 19.858 5.003 12.932 1.00 53.28 126 LEU A N 1
ATOM 993 C CA . LEU A 1 126 ? 19.517 4.253 14.148 1.00 53.28 126 LEU A CA 1
ATOM 994 C C . LEU A 1 126 ? 18.088 4.524 14.659 1.00 53.28 126 LEU A C 1
ATOM 996 O O . LEU A 1 126 ? 17.571 3.762 15.473 1.00 53.28 126 LEU A O 1
ATOM 1000 N N . LEU A 1 127 ? 17.440 5.597 14.190 1.00 56.47 127 LEU A N 1
ATOM 1001 C CA . LEU A 1 127 ? 16.089 6.005 14.605 1.00 56.47 127 LEU A CA 1
ATOM 1002 C C . LEU A 1 127 ? 14.981 5.529 13.655 1.00 56.47 127 LEU A C 1
ATOM 1004 O O . LEU A 1 127 ? 13.795 5.624 13.988 1.00 56.47 127 LEU A O 1
ATOM 1008 N N . VAL A 1 128 ? 15.329 5.028 12.466 1.00 60.34 128 VAL A N 1
ATOM 1009 C CA . VAL A 1 128 ? 14.341 4.464 11.542 1.00 60.34 128 VAL A CA 1
ATOM 1010 C C . VAL A 1 128 ? 13.981 3.072 12.040 1.00 60.34 128 VAL A C 1
ATOM 1012 O O . VAL A 1 128 ? 14.693 2.101 11.812 1.00 60.34 128 VAL A O 1
ATOM 1015 N N . HIS A 1 129 ? 12.849 2.985 12.735 1.00 66.94 129 HIS A N 1
ATOM 1016 C CA . HIS A 1 129 ? 12.266 1.708 13.124 1.00 66.94 129 HIS A CA 1
ATOM 1017 C C . HIS A 1 129 ? 12.189 0.766 11.903 1.00 66.94 129 HIS A C 1
ATOM 1019 O O . HIS A 1 129 ? 11.786 1.234 10.835 1.00 66.94 129 HIS A O 1
ATOM 1025 N N . PRO A 1 130 ? 12.478 -0.542 12.021 1.00 62.88 130 PRO A N 1
ATOM 1026 C CA . PRO A 1 130 ? 12.395 -1.490 10.901 1.00 62.88 130 PRO A CA 1
ATOM 1027 C C . PRO A 1 130 ? 11.034 -1.518 10.183 1.00 62.88 130 PRO A C 1
ATOM 1029 O O . PRO A 1 130 ? 10.935 -1.950 9.042 1.00 62.88 130 PRO A O 1
ATOM 1032 N N . SER A 1 131 ? 9.965 -1.019 10.814 1.00 62.41 131 SER A N 1
ATOM 1033 C CA . SER A 1 131 ? 8.663 -0.860 10.149 1.00 62.41 131 SER A CA 1
ATOM 1034 C C . SER A 1 131 ? 8.564 0.344 9.210 1.00 62.41 131 SER A C 1
ATOM 1036 O O . SER A 1 131 ? 7.754 0.361 8.283 1.00 62.41 131 SER A O 1
ATOM 1038 N N . ARG A 1 132 ? 9.413 1.356 9.404 1.00 74.94 132 ARG A N 1
ATOM 1039 C CA . ARG A 1 132 ? 9.526 2.524 8.526 1.00 74.94 132 ARG A CA 1
ATOM 1040 C C . ARG A 1 132 ? 10.306 2.196 7.249 1.00 74.94 132 ARG A C 1
ATOM 1042 O O . ARG A 1 132 ? 10.072 2.862 6.242 1.00 74.94 132 ARG A O 1
ATOM 1049 N N . SER A 1 133 ? 11.164 1.168 7.242 1.00 80.25 133 SER A N 1
ATOM 1050 C CA . SER A 1 133 ? 11.926 0.775 6.043 1.00 80.25 133 SER A CA 1
ATOM 1051 C C . SER A 1 133 ? 11.021 0.254 4.919 1.00 80.25 133 SER A C 1
ATOM 1053 O O . SER A 1 133 ? 11.282 0.531 3.750 1.00 80.25 133 SER A O 1
ATOM 1055 N N . ALA A 1 134 ? 9.890 -0.382 5.246 1.00 87.75 134 ALA A N 1
ATOM 1056 C CA . ALA A 1 134 ? 8.898 -0.798 4.253 1.00 87.75 134 ALA A CA 1
ATOM 1057 C C . ALA A 1 134 ? 8.227 0.390 3.541 1.00 87.75 134 ALA A C 1
ATOM 1059 O O . ALA A 1 134 ? 8.024 0.351 2.329 1.00 87.75 134 ALA A O 1
ATOM 1060 N N . LEU A 1 135 ? 7.924 1.472 4.266 1.00 88.00 135 LEU A N 1
ATOM 1061 C CA . LEU A 1 135 ? 7.359 2.688 3.668 1.00 88.00 135 LEU A CA 1
ATOM 1062 C C . LEU A 1 135 ? 8.360 3.365 2.730 1.00 88.00 135 LEU A C 1
ATOM 1064 O O . LEU A 1 135 ? 7.988 3.779 1.634 1.00 88.00 135 LEU A O 1
ATOM 1068 N N . VAL A 1 136 ? 9.631 3.420 3.136 1.00 87.44 136 VAL A N 1
ATOM 1069 C CA . VAL A 1 136 ? 10.722 3.923 2.289 1.00 87.44 136 VAL A CA 1
ATOM 1070 C C . VAL A 1 136 ? 10.878 3.051 1.037 1.00 87.44 136 VAL A C 1
ATOM 1072 O O . VAL A 1 136 ? 11.058 3.574 -0.062 1.00 87.44 136 VAL A O 1
ATOM 1075 N N . ALA A 1 137 ? 10.742 1.729 1.164 1.00 90.75 137 ALA A N 1
ATOM 1076 C CA . ALA A 1 137 ? 10.776 0.811 0.030 1.00 90.75 137 ALA A CA 1
ATOM 1077 C C . ALA A 1 137 ? 9.595 1.035 -0.940 1.00 90.75 137 ALA A C 1
ATOM 1079 O O . ALA A 1 137 ? 9.789 1.069 -2.158 1.00 90.75 137 ALA A O 1
ATOM 1080 N N . PHE A 1 138 ? 8.381 1.274 -0.432 1.00 91.75 138 PHE A N 1
ATOM 1081 C CA . PHE A 1 138 ? 7.238 1.656 -1.272 1.00 91.75 138 PHE A CA 1
ATOM 1082 C C . PHE A 1 138 ? 7.478 2.995 -1.977 1.00 91.75 138 PHE A C 1
ATOM 1084 O O . PHE A 1 138 ? 7.149 3.152 -3.153 1.00 91.75 138 PHE A O 1
ATOM 1091 N N . GLU A 1 139 ? 8.084 3.963 -1.297 1.00 89.94 139 GLU A N 1
ATOM 1092 C CA . GLU A 1 139 ? 8.439 5.237 -1.912 1.00 89.94 139 GLU A CA 1
ATOM 1093 C C . GLU A 1 139 ? 9.474 5.072 -3.041 1.00 89.94 139 GLU A C 1
ATOM 1095 O O . GLU A 1 139 ? 9.320 5.698 -4.093 1.00 89.94 139 GLU A O 1
ATOM 1100 N N . ASP A 1 140 ? 10.475 4.195 -2.888 1.00 90.31 140 ASP A N 1
ATOM 1101 C CA . ASP A 1 140 ? 11.435 3.865 -3.958 1.00 90.31 140 ASP A CA 1
ATOM 1102 C C . ASP A 1 140 ? 10.739 3.233 -5.173 1.00 90.31 140 ASP A C 1
ATOM 1104 O O . ASP A 1 140 ? 10.978 3.640 -6.312 1.00 90.31 140 ASP A O 1
ATOM 1108 N N . ASN A 1 141 ? 9.807 2.301 -4.939 1.00 94.00 141 ASN A N 1
ATOM 1109 C CA . ASN A 1 141 ? 8.977 1.733 -6.004 1.00 94.00 141 ASN A CA 1
ATOM 1110 C C . ASN A 1 141 ? 8.175 2.826 -6.726 1.00 94.00 141 ASN A C 1
ATOM 1112 O O . ASN A 1 141 ? 8.148 2.862 -7.954 1.00 94.00 141 ASN A O 1
ATOM 1116 N N . GLY A 1 142 ? 7.576 3.756 -5.976 1.00 91.81 142 GLY A N 1
ATOM 1117 C CA . GLY A 1 142 ? 6.850 4.897 -6.532 1.00 91.81 142 GLY A CA 1
ATOM 1118 C C . GLY A 1 142 ? 7.720 5.775 -7.427 1.00 91.81 142 GLY A C 1
ATOM 1119 O O . GLY A 1 142 ? 7.313 6.093 -8.542 1.00 91.81 142 GLY A O 1
ATOM 1120 N N . HIS A 1 143 ? 8.941 6.099 -6.995 1.00 90.38 143 HIS A N 1
ATOM 1121 C CA . HIS A 1 143 ? 9.892 6.862 -7.807 1.00 90.38 143 HIS A CA 1
ATOM 1122 C C . HIS A 1 143 ? 10.237 6.146 -9.117 1.00 90.38 143 HIS A C 1
ATOM 1124 O O . HIS A 1 143 ? 10.232 6.780 -10.172 1.00 90.38 143 HIS A O 1
ATOM 1130 N N . ARG A 1 144 ? 10.460 4.824 -9.083 1.00 90.31 144 ARG A N 1
ATOM 1131 C CA . ARG A 1 144 ? 10.700 4.015 -10.296 1.00 90.31 144 ARG A CA 1
ATOM 1132 C C . ARG A 1 144 ? 9.512 4.027 -11.261 1.00 90.31 144 ARG A C 1
ATOM 1134 O O . ARG A 1 144 ? 9.713 3.927 -12.465 1.00 90.31 144 ARG A O 1
ATOM 1141 N N . MET A 1 145 ? 8.295 4.165 -10.740 1.00 91.62 145 MET A N 1
ATOM 1142 C CA . MET A 1 145 ? 7.050 4.259 -11.515 1.00 91.62 145 MET A CA 1
ATOM 1143 C C . MET A 1 145 ? 6.702 5.690 -11.963 1.00 91.62 145 MET A C 1
ATOM 1145 O O . MET A 1 145 ? 5.676 5.896 -12.619 1.00 91.62 145 MET A O 1
ATOM 1149 N N . GLY A 1 146 ? 7.507 6.689 -11.579 1.00 89.06 146 GLY A N 1
ATOM 1150 C CA . GLY A 1 146 ? 7.221 8.107 -11.820 1.00 89.06 146 GLY A CA 1
ATOM 1151 C C . GLY A 1 146 ? 6.091 8.679 -10.952 1.00 89.06 146 GLY A C 1
ATOM 1152 O O . GLY A 1 146 ? 5.504 9.700 -11.299 1.00 89.06 146 GLY A O 1
ATOM 1153 N N . ILE A 1 147 ? 5.753 8.039 -9.831 1.00 89.06 147 ILE A N 1
ATOM 1154 C CA . ILE A 1 147 ? 4.698 8.483 -8.911 1.00 89.06 147 ILE A CA 1
ATOM 1155 C C . ILE A 1 147 ? 5.309 9.407 -7.853 1.00 89.06 147 ILE A C 1
ATOM 1157 O O . ILE A 1 147 ? 5.886 8.948 -6.864 1.00 89.06 147 ILE A O 1
ATOM 1161 N N . GLY A 1 148 ? 5.139 10.716 -8.031 1.00 80.44 148 GLY A N 1
ATOM 1162 C CA . GLY A 1 148 ? 5.630 11.732 -7.098 1.00 80.44 148 GLY A CA 1
ATOM 1163 C C . GLY A 1 148 ? 4.944 11.705 -5.725 1.00 80.44 148 GLY A C 1
ATOM 1164 O O . GLY A 1 148 ? 3.817 11.231 -5.571 1.00 80.44 148 GLY A O 1
ATOM 1165 N N . CYS A 1 149 ? 5.620 12.247 -4.707 1.00 68.44 149 CYS A N 1
ATOM 1166 C CA . CYS A 1 149 ? 5.121 12.302 -3.326 1.00 68.44 149 CYS A CA 1
ATOM 1167 C C . CYS A 1 149 ? 3.801 13.089 -3.200 1.00 68.44 149 CYS A C 1
ATOM 1169 O O . CYS A 1 149 ? 2.900 12.679 -2.474 1.00 68.44 149 CYS A O 1
ATOM 1171 N N . ALA A 1 150 ? 3.644 14.160 -3.981 1.00 64.19 150 ALA A N 1
ATOM 1172 C CA . ALA A 1 150 ? 2.452 15.001 -3.950 1.00 64.19 150 ALA A CA 1
ATOM 1173 C C . ALA A 1 150 ? 1.252 14.415 -4.716 1.00 64.19 150 ALA A C 1
ATOM 1175 O O . ALA A 1 150 ? 0.160 14.970 -4.623 1.00 64.19 150 ALA A O 1
ATOM 1176 N N . CYS A 1 151 ? 1.415 13.319 -5.469 1.00 67.00 151 CYS A N 1
ATOM 1177 C CA . CYS A 1 151 ? 0.325 12.743 -6.254 1.00 67.00 151 CYS A CA 1
ATOM 1178 C C . CYS A 1 151 ? -0.824 12.305 -5.330 1.00 67.00 151 CYS A C 1
ATOM 1180 O O . CYS A 1 151 ? -0.741 11.292 -4.636 1.00 67.00 151 CYS A O 1
ATOM 1182 N N . VAL A 1 152 ? -1.90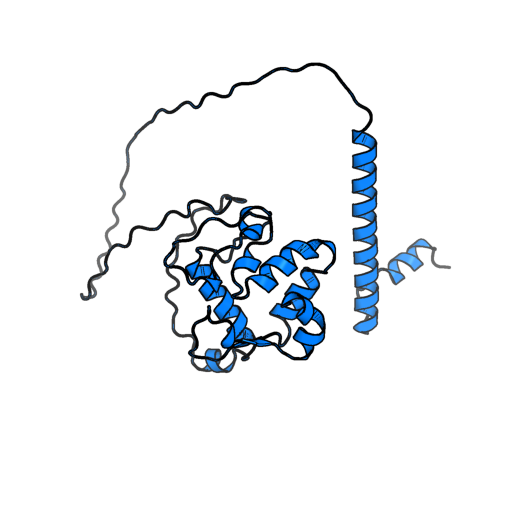2 13.088 -5.336 1.00 68.81 152 VAL A N 1
ATOM 1183 C CA . VAL A 1 152 ? -3.119 12.873 -4.551 1.00 68.81 152 VAL A CA 1
ATOM 1184 C C . VAL A 1 152 ? -4.316 12.846 -5.495 1.00 68.81 152 VAL A C 1
ATOM 1186 O O . VAL A 1 152 ? -4.354 13.586 -6.474 1.00 68.81 152 VAL A O 1
ATOM 1189 N N . GLY A 1 153 ? -5.295 11.989 -5.202 1.00 76.06 153 GLY A N 1
ATOM 1190 C CA . GLY A 1 153 ? -6.522 11.859 -5.992 1.00 76.06 153 GLY A CA 1
ATOM 1191 C C . GLY A 1 153 ? -6.824 10.429 -6.438 1.00 76.06 153 GLY A C 1
ATOM 1192 O O . GLY A 1 153 ? -6.022 9.515 -6.241 1.00 76.06 153 GLY A O 1
ATOM 1193 N N . LEU A 1 154 ? -8.018 10.251 -7.013 1.00 88.38 154 LEU A N 1
ATOM 1194 C CA . LEU A 1 154 ? -8.456 9.008 -7.647 1.00 88.38 154 LEU A CA 1
ATOM 1195 C C . LEU A 1 154 ? -8.128 9.067 -9.137 1.00 88.38 154 LEU A C 1
ATOM 1197 O O . LEU A 1 154 ? -8.678 9.891 -9.867 1.00 88.38 154 LEU A O 1
ATOM 1201 N N . VAL A 1 155 ? -7.228 8.202 -9.584 1.00 90.75 155 VAL A N 1
ATOM 1202 C CA . VAL A 1 155 ? -6.685 8.208 -10.945 1.00 90.75 155 VAL A CA 1
ATOM 1203 C C . VAL A 1 155 ? -6.625 6.784 -11.481 1.00 90.75 155 VAL A C 1
ATOM 1205 O O . VAL A 1 155 ? -6.616 5.825 -10.714 1.00 90.75 155 VAL A O 1
ATOM 1208 N N . ARG A 1 156 ? -6.589 6.634 -12.803 1.00 93.94 156 ARG A N 1
ATOM 1209 C CA . ARG A 1 156 ? -6.218 5.355 -13.421 1.00 93.94 156 ARG A CA 1
ATOM 1210 C C . ARG A 1 156 ? -4.705 5.308 -13.547 1.00 93.94 156 ARG A C 1
ATOM 1212 O O . ARG A 1 156 ? -4.100 6.325 -13.896 1.00 93.94 156 ARG A O 1
ATOM 1219 N N . SER A 1 157 ? -4.116 4.145 -13.313 1.00 93.62 157 SER A N 1
ATOM 1220 C CA . SER A 1 157 ? -2.699 3.944 -13.591 1.00 93.62 157 SER A CA 1
ATOM 1221 C C . SER A 1 157 ? -2.443 4.045 -15.094 1.00 93.62 157 SER A C 1
ATOM 1223 O O . SER A 1 157 ? -3.335 3.869 -15.929 1.00 93.62 157 SER A O 1
ATOM 1225 N N . TRP A 1 158 ? -1.198 4.317 -15.452 1.00 91.00 158 TRP A N 1
ATOM 1226 C CA . TRP A 1 158 ? -0.733 4.399 -16.831 1.00 91.00 158 TRP A CA 1
ATOM 1227 C C . TRP A 1 158 ? 0.202 3.241 -17.136 1.00 91.00 158 TRP A C 1
ATOM 1229 O O . TRP A 1 158 ? 0.853 2.703 -16.245 1.00 91.00 158 TRP A O 1
ATOM 1239 N N . ARG A 1 159 ? 0.287 2.864 -18.415 1.00 92.38 159 ARG A N 1
ATOM 1240 C CA . ARG A 1 159 ? 1.233 1.835 -18.860 1.00 92.38 159 ARG A CA 1
ATOM 1241 C C . ARG A 1 159 ? 2.658 2.257 -18.494 1.00 92.38 159 ARG A C 1
ATOM 1243 O O . ARG A 1 159 ? 3.049 3.393 -18.757 1.00 92.38 159 ARG A O 1
ATOM 1250 N N . GLN A 1 160 ? 3.393 1.338 -17.881 1.00 92.25 160 GLN A N 1
ATOM 1251 C CA . GLN A 1 160 ? 4.778 1.533 -17.465 1.00 92.25 160 GLN A CA 1
ATOM 1252 C C . GLN A 1 160 ? 5.738 0.974 -18.522 1.00 92.25 160 GLN A C 1
ATOM 1254 O O . GLN A 1 160 ? 5.323 0.228 -19.414 1.00 92.25 160 GLN A O 1
ATOM 1259 N N . SER A 1 161 ? 7.021 1.342 -18.427 1.00 90.25 161 SER A N 1
ATOM 1260 C CA . SER A 1 161 ? 8.061 0.752 -19.280 1.00 90.25 161 SER A CA 1
ATOM 1261 C C . SER A 1 161 ? 8.113 -0.771 -19.082 1.00 90.25 161 SER A C 1
ATOM 1263 O O . SER A 1 161 ? 7.992 -1.222 -17.938 1.00 90.25 161 SER A O 1
ATOM 1265 N N . PRO A 1 162 ? 8.346 -1.570 -20.141 1.00 90.62 162 PRO A N 1
ATOM 1266 C CA . PRO A 1 162 ? 8.613 -3.003 -20.016 1.00 90.62 162 PRO A CA 1
ATOM 1267 C C . PRO A 1 162 ? 9.795 -3.341 -19.094 1.00 90.62 162 PRO A C 1
ATOM 1269 O O . PRO A 1 162 ? 9.822 -4.430 -18.531 1.00 90.62 162 PRO A O 1
ATOM 1272 N N . ASP A 1 163 ? 10.733 -2.407 -18.896 1.00 91.94 163 ASP A N 1
ATOM 1273 C CA . ASP A 1 163 ? 11.906 -2.592 -18.027 1.00 91.94 163 ASP A CA 1
ATOM 1274 C C . ASP A 1 163 ? 11.557 -2.589 -16.529 1.00 91.94 163 ASP A C 1
ATOM 1276 O O . ASP A 1 163 ? 12.362 -2.994 -15.686 1.00 91.94 163 ASP A O 1
ATOM 1280 N N . LEU A 1 164 ? 10.362 -2.108 -16.168 1.00 92.81 164 LEU A N 1
ATOM 1281 C CA . LEU A 1 164 ? 9.909 -2.101 -14.784 1.00 92.81 164 LEU A CA 1
ATOM 1282 C C . LEU A 1 164 ? 9.577 -3.543 -14.341 1.00 92.81 164 LEU A C 1
ATOM 1284 O O . LEU A 1 164 ? 8.870 -4.252 -15.066 1.00 92.81 164 LEU A O 1
ATOM 1288 N N . PRO A 1 165 ? 10.011 -3.980 -13.139 1.00 95.06 165 PRO A N 1
ATOM 1289 C CA . PRO A 1 165 ? 9.728 -5.321 -12.634 1.00 95.06 165 PRO A CA 1
ATOM 1290 C C . PRO A 1 165 ? 8.244 -5.691 -12.725 1.00 95.06 165 PRO A C 1
ATOM 1292 O O . PRO A 1 165 ? 7.379 -4.889 -12.376 1.00 95.06 165 PRO A O 1
ATOM 1295 N N . ALA A 1 166 ? 7.950 -6.934 -13.122 1.00 94.94 166 ALA A N 1
ATOM 1296 C CA . ALA A 1 166 ? 6.584 -7.410 -13.372 1.00 94.94 166 ALA A CA 1
ATOM 1297 C C . ALA A 1 166 ? 5.618 -7.174 -12.195 1.00 94.94 166 ALA A C 1
ATOM 1299 O O . ALA A 1 166 ? 4.458 -6.836 -12.396 1.00 94.94 166 ALA A O 1
ATOM 1300 N N . VAL A 1 167 ? 6.105 -7.293 -10.958 1.00 96.38 167 VAL A N 1
ATOM 1301 C CA . VAL A 1 167 ? 5.326 -7.061 -9.727 1.00 96.38 167 VAL A CA 1
ATOM 1302 C C . VAL A 1 167 ? 4.947 -5.594 -9.490 1.00 96.38 167 VAL A C 1
ATOM 1304 O O . VAL A 1 167 ? 4.027 -5.327 -8.722 1.00 96.38 167 VAL A O 1
ATOM 1307 N N . LEU A 1 168 ? 5.624 -4.648 -10.147 1.00 96.25 168 LEU A N 1
ATOM 1308 C CA . LEU A 1 168 ? 5.279 -3.226 -10.132 1.00 96.25 168 LEU A CA 1
ATOM 1309 C C . LEU A 1 168 ? 4.482 -2.792 -11.364 1.00 96.25 168 LEU A C 1
ATOM 1311 O O . LEU A 1 168 ? 3.921 -1.699 -11.351 1.00 96.25 168 LEU A O 1
ATOM 1315 N N . GLN A 1 169 ? 4.370 -3.632 -12.397 1.00 96.19 169 GLN A N 1
ATOM 1316 C CA . GLN A 1 169 ? 3.504 -3.333 -13.535 1.00 96.19 169 GLN A CA 1
ATOM 1317 C C . GLN A 1 169 ? 2.057 -3.130 -13.048 1.00 96.19 169 GLN A C 1
ATOM 1319 O O . GLN A 1 169 ? 1.592 -3.892 -12.189 1.00 96.19 169 GLN A O 1
ATOM 1324 N N . PRO A 1 170 ? 1.335 -2.114 -13.552 1.00 96.88 170 PRO A N 1
ATOM 1325 C CA . PRO A 1 170 ? -0.071 -1.929 -13.228 1.00 96.88 170 PRO A CA 1
ATOM 1326 C C . PRO A 1 170 ? -0.892 -3.132 -13.681 1.00 96.88 170 PRO A C 1
ATOM 1328 O O . PRO A 1 170 ? -0.722 -3.636 -14.795 1.00 96.88 170 PRO A O 1
ATOM 1331 N N . THR A 1 171 ? -1.807 -3.578 -12.832 1.00 97.81 171 THR A N 1
ATOM 1332 C CA . THR A 1 171 ? -2.757 -4.631 -13.188 1.00 97.81 171 THR A CA 1
ATOM 1333 C C . THR A 1 171 ? -3.792 -4.108 -14.193 1.00 97.81 171 THR A C 1
ATOM 1335 O O . THR A 1 171 ? -3.998 -2.893 -14.317 1.00 97.81 171 THR A O 1
ATOM 1338 N N . PRO A 1 172 ? -4.510 -4.997 -14.904 1.00 97.88 172 PRO A N 1
ATOM 1339 C CA . PRO A 1 172 ? -5.636 -4.583 -15.735 1.00 97.88 172 PRO A CA 1
ATOM 1340 C C . PRO A 1 172 ? -6.664 -3.743 -14.965 1.00 97.88 172 PRO A C 1
ATOM 1342 O O . PRO A 1 172 ? -7.143 -2.745 -15.496 1.00 97.88 172 PRO A O 1
ATOM 1345 N N . LEU A 1 173 ? -6.939 -4.093 -13.701 1.00 97.94 173 LEU A N 1
ATOM 1346 C CA . LEU A 1 173 ? -7.883 -3.364 -12.857 1.00 97.94 173 LEU A CA 1
ATOM 1347 C C . LEU A 1 173 ? -7.410 -1.933 -12.568 1.00 97.94 173 LEU A C 1
ATOM 1349 O O . LEU A 1 173 ? -8.209 -1.001 -12.664 1.00 97.94 173 LEU A O 1
ATOM 1353 N N . GLN A 1 174 ? -6.124 -1.750 -12.266 1.00 97.50 174 GLN A N 1
ATOM 1354 C CA . GLN A 1 174 ? -5.513 -0.439 -12.026 1.00 97.50 174 GLN A CA 1
ATOM 1355 C C . GLN A 1 174 ? -5.549 0.470 -13.269 1.00 97.50 174 GLN A C 1
ATOM 1357 O O . GLN A 1 174 ? -5.727 1.685 -13.154 1.00 97.50 174 GLN A O 1
ATOM 1362 N N . LEU A 1 175 ? -5.438 -0.108 -14.471 1.00 96.44 175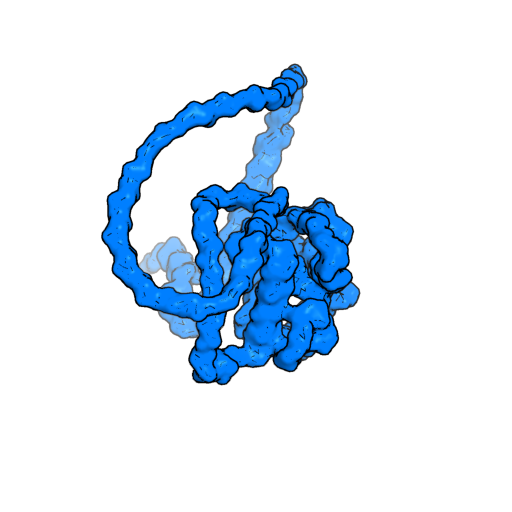 LEU A N 1
ATOM 1363 C CA . LEU A 1 175 ? -5.529 0.629 -15.739 1.00 96.44 175 LEU A CA 1
ATOM 1364 C C . LEU A 1 175 ? -6.963 1.065 -16.081 1.00 96.44 175 LEU A C 1
ATOM 1366 O O . LEU A 1 175 ? -7.156 2.059 -16.784 1.00 96.44 175 LEU A O 1
ATOM 1370 N N . THR A 1 176 ? -7.979 0.333 -15.619 1.00 96.25 176 THR A N 1
ATOM 1371 C CA . THR A 1 176 ? -9.386 0.612 -15.954 1.00 96.25 176 THR A CA 1
ATOM 1372 C C . THR A 1 176 ? -10.139 1.357 -14.859 1.00 96.25 176 THR A C 1
ATOM 1374 O O . THR A 1 176 ? -11.109 2.051 -15.164 1.00 96.25 176 THR A O 1
ATOM 1377 N N . THR A 1 177 ? -9.698 1.257 -13.605 1.00 94.81 177 THR A N 1
ATOM 1378 C CA . THR A 1 177 ? -10.459 1.700 -12.429 1.00 94.81 177 THR A CA 1
ATOM 1379 C C . THR A 1 177 ? -9.761 2.866 -11.736 1.00 94.81 177 THR A C 1
ATOM 1381 O O . THR A 1 177 ? -8.611 2.714 -11.322 1.00 94.81 177 THR A O 1
ATOM 1384 N N . PRO A 1 178 ? -10.413 4.032 -11.573 1.00 94.19 178 PRO A N 1
ATOM 1385 C CA . PRO A 1 178 ? -9.862 5.118 -10.770 1.00 94.19 178 PRO A CA 1
ATOM 1386 C C . PRO A 1 178 ? -9.672 4.704 -9.303 1.00 94.19 178 PRO A C 1
ATOM 1388 O O . PRO A 1 178 ? -10.620 4.263 -8.658 1.00 94.19 178 PRO A O 1
ATOM 1391 N N . HIS A 1 179 ? -8.467 4.870 -8.765 1.00 93.56 179 HIS A N 1
ATOM 1392 C CA . HIS A 1 179 ? -8.108 4.524 -7.390 1.00 93.56 179 HIS A CA 1
ATOM 1393 C C . HIS A 1 179 ? -7.000 5.447 -6.868 1.00 93.56 179 HIS A C 1
ATOM 1395 O O . HIS A 1 179 ? -6.473 6.288 -7.596 1.00 93.56 179 HIS A O 1
ATOM 1401 N N . SER A 1 180 ? -6.664 5.340 -5.582 1.00 91.12 180 SER A N 1
ATOM 1402 C CA . SER A 1 180 ? -5.618 6.183 -5.010 1.00 91.12 180 SER A CA 1
ATOM 1403 C C . SER A 1 180 ? -4.233 5.717 -5.455 1.00 91.12 180 SER A C 1
ATOM 1405 O O . SER A 1 180 ? -3.833 4.595 -5.160 1.00 91.12 180 SER A O 1
ATOM 1407 N N . ILE A 1 181 ? -3.485 6.589 -6.133 1.00 91.44 181 ILE A N 1
ATOM 1408 C CA . ILE A 1 181 ? -2.229 6.222 -6.812 1.00 91.44 181 ILE A CA 1
ATOM 1409 C C . ILE A 1 181 ? -1.105 5.762 -5.876 1.00 91.44 181 ILE A C 1
ATOM 1411 O O . ILE A 1 181 ? -0.137 5.148 -6.313 1.00 91.44 181 ILE A O 1
ATOM 1415 N N . TRP A 1 182 ? -1.207 6.025 -4.569 1.00 90.75 182 TRP A N 1
ATOM 1416 C CA . TRP A 1 182 ? -0.245 5.475 -3.614 1.00 90.75 182 TRP A CA 1
ATOM 1417 C C . TRP A 1 182 ? -0.317 3.944 -3.541 1.00 90.75 182 TRP A C 1
ATOM 1419 O O . TRP A 1 182 ? 0.679 3.328 -3.165 1.00 90.75 182 TRP A O 1
ATOM 1429 N N . ILE A 1 183 ? -1.450 3.335 -3.918 1.00 94.44 183 ILE A N 1
ATOM 1430 C CA . ILE A 1 183 ? -1.643 1.881 -3.898 1.00 94.44 183 ILE A CA 1
ATOM 1431 C C . ILE A 1 183 ? -0.632 1.189 -4.825 1.00 94.44 183 ILE A C 1
ATOM 1433 O O . ILE A 1 183 ? -0.080 0.145 -4.475 1.00 94.44 183 ILE A O 1
ATOM 1437 N N . ASP A 1 184 ? -0.315 1.811 -5.963 1.00 95.00 184 ASP A N 1
ATOM 1438 C CA . ASP A 1 184 ? 0.594 1.295 -6.994 1.00 95.00 184 ASP A CA 1
ATOM 1439 C C . ASP A 1 184 ? 1.997 0.990 -6.473 1.00 95.00 184 ASP A C 1
ATOM 1441 O O . ASP A 1 184 ? 2.644 0.065 -6.966 1.00 95.00 184 ASP A O 1
ATOM 1445 N N . ARG A 1 185 ? 2.428 1.723 -5.440 1.00 94.19 185 ARG A N 1
ATOM 1446 C CA . ARG A 1 185 ? 3.761 1.642 -4.828 1.00 94.19 185 ARG A CA 1
ATOM 1447 C C . ARG A 1 185 ? 4.051 0.298 -4.153 1.00 94.19 185 ARG A C 1
ATOM 1449 O O . ARG A 1 185 ? 5.213 -0.046 -3.921 1.00 94.19 185 ARG A O 1
ATOM 1456 N N . MET A 1 186 ? 3.011 -0.453 -3.802 1.00 94.81 186 MET A N 1
ATOM 1457 C CA . MET A 1 186 ? 3.147 -1.708 -3.070 1.00 94.81 186 MET A CA 1
ATOM 1458 C C . MET A 1 186 ? 3.459 -2.870 -4.031 1.00 94.81 186 MET A C 1
ATOM 1460 O O . MET A 1 186 ? 2.717 -3.077 -4.991 1.00 94.81 186 MET A O 1
ATOM 1464 N N . PRO A 1 187 ? 4.492 -3.693 -3.775 1.00 96.06 187 PRO A N 1
ATOM 1465 C CA . PRO A 1 187 ? 4.902 -4.781 -4.666 1.00 96.06 187 PRO A CA 1
ATOM 1466 C C . PRO A 1 187 ? 4.028 -6.039 -4.517 1.00 96.06 187 PRO A C 1
ATOM 1468 O O . PRO A 1 187 ? 4.513 -7.164 -4.551 1.00 96.06 187 PRO A O 1
ATOM 1471 N N . PHE A 1 188 ? 2.720 -5.871 -4.331 1.00 97.06 188 PHE A N 1
ATOM 1472 C CA . PHE A 1 188 ? 1.780 -6.970 -4.108 1.00 97.06 188 PHE A CA 1
ATOM 1473 C C . PHE A 1 188 ? 0.571 -6.811 -5.037 1.00 97.06 188 PHE A C 1
ATOM 1475 O O . PHE A 1 188 ? -0.458 -6.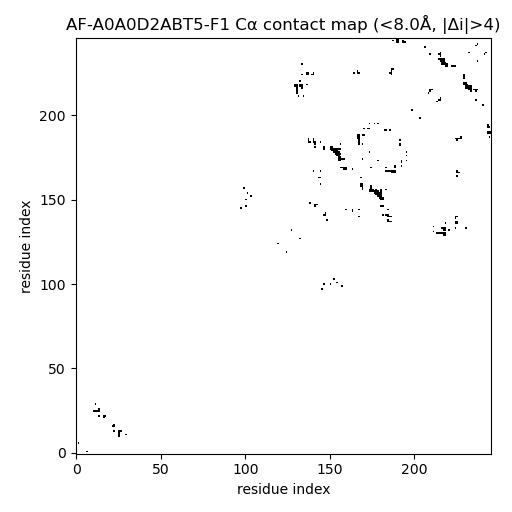286 -4.607 1.00 97.06 188 PHE A O 1
ATOM 1482 N N . PRO A 1 189 ? 0.655 -7.262 -6.306 1.00 97.19 189 PRO A N 1
ATOM 1483 C CA . PRO A 1 189 ? -0.394 -7.035 -7.300 1.00 97.19 189 PRO A CA 1
ATOM 1484 C C . PRO A 1 189 ? -1.796 -7.426 -6.827 1.00 97.19 189 PRO A C 1
ATOM 1486 O O . PRO A 1 189 ? -2.722 -6.633 -6.951 1.00 97.19 189 PRO A O 1
ATOM 1489 N N . ARG A 1 190 ? -1.931 -8.598 -6.192 1.00 97.56 190 ARG A N 1
ATOM 1490 C CA . ARG A 1 190 ? -3.219 -9.065 -5.664 1.00 97.56 190 ARG A CA 1
ATOM 1491 C C . ARG A 1 190 ? -3.767 -8.174 -4.551 1.00 97.56 190 ARG A C 1
ATOM 1493 O O . ARG A 1 190 ? -4.948 -7.855 -4.557 1.00 97.56 190 ARG A O 1
ATOM 1500 N N . MET A 1 191 ? -2.910 -7.733 -3.632 1.00 97.31 191 MET A N 1
ATOM 1501 C CA . MET A 1 191 ? -3.322 -6.827 -2.560 1.00 97.31 191 MET A CA 1
ATOM 1502 C C . MET A 1 191 ? -3.765 -5.473 -3.103 1.00 97.31 191 MET A C 1
ATOM 1504 O O . MET A 1 191 ? -4.770 -4.942 -2.639 1.00 97.31 191 MET A O 1
ATOM 1508 N N . ARG A 1 192 ? -3.062 -4.933 -4.106 1.00 97.62 192 ARG A N 1
ATOM 1509 C CA . ARG A 1 192 ? -3.478 -3.695 -4.780 1.00 97.62 192 ARG A CA 1
ATOM 1510 C C . ARG A 1 192 ? -4.879 -3.842 -5.366 1.00 97.62 192 ARG A C 1
ATOM 1512 O O . ARG A 1 192 ? -5.740 -3.019 -5.069 1.00 97.62 192 ARG A O 1
ATOM 1519 N N . ASP A 1 193 ? -5.124 -4.918 -6.112 1.00 98.25 193 ASP A N 1
ATOM 1520 C CA . ASP A 1 193 ? -6.434 -5.176 -6.716 1.00 98.25 193 ASP A CA 1
ATOM 1521 C C . ASP A 1 193 ? -7.531 -5.343 -5.662 1.00 98.25 193 ASP A C 1
ATOM 1523 O O . ASP A 1 193 ? -8.590 -4.728 -5.769 1.00 98.25 193 ASP A O 1
ATOM 1527 N N . ASN A 1 194 ? -7.266 -6.104 -4.600 1.00 98.19 194 ASN A N 1
ATOM 1528 C CA . ASN A 1 194 ? -8.227 -6.322 -3.524 1.00 98.19 194 ASN A CA 1
ATOM 1529 C C . ASN A 1 194 ? -8.551 -5.027 -2.760 1.00 98.19 194 ASN A C 1
ATOM 1531 O O . ASN A 1 194 ? -9.716 -4.792 -2.444 1.00 98.19 194 ASN A O 1
ATOM 1535 N N . ILE A 1 195 ? -7.570 -4.147 -2.517 1.00 97.12 195 ILE A N 1
ATOM 1536 C CA . ILE A 1 195 ? -7.823 -2.818 -1.933 1.00 97.12 195 ILE A CA 1
ATOM 1537 C C . ILE A 1 195 ? -8.732 -1.992 -2.852 1.00 97.12 195 ILE A C 1
ATOM 1539 O O . ILE A 1 195 ? -9.651 -1.338 -2.365 1.00 97.12 195 ILE A O 1
ATOM 1543 N N . ILE A 1 196 ? -8.510 -2.036 -4.170 1.00 96.56 196 ILE A N 1
ATOM 1544 C CA . ILE A 1 196 ? -9.322 -1.300 -5.151 1.00 96.56 196 ILE A CA 1
ATOM 1545 C C . ILE A 1 196 ? -10.757 -1.838 -5.189 1.00 96.56 196 ILE A C 1
ATOM 1547 O O . ILE A 1 196 ? -11.703 -1.057 -5.100 1.00 96.56 196 ILE A O 1
ATOM 1551 N N . LEU A 1 197 ? -10.934 -3.158 -5.279 1.00 96.56 197 LEU A N 1
ATOM 1552 C CA . LEU A 1 197 ? -12.253 -3.799 -5.341 1.00 96.56 197 LEU A CA 1
ATOM 1553 C C . LEU A 1 197 ? -13.062 -3.590 -4.059 1.00 96.56 197 LEU A C 1
ATOM 1555 O O . LEU A 1 197 ? -14.274 -3.384 -4.110 1.00 96.56 197 LEU A O 1
ATOM 1559 N N . LEU A 1 198 ? -12.394 -3.639 -2.906 1.00 95.50 198 LEU A N 1
ATOM 1560 C CA . LEU A 1 198 ? -13.037 -3.566 -1.599 1.00 95.50 198 LEU A CA 1
ATOM 1561 C C . LEU A 1 198 ? -13.059 -2.151 -1.015 1.00 95.50 198 LEU A C 1
ATOM 1563 O O . LEU A 1 198 ? -13.531 -1.984 0.107 1.00 95.50 198 LEU A O 1
ATOM 1567 N N . ALA A 1 199 ? -12.622 -1.126 -1.755 1.00 90.62 199 ALA A N 1
ATOM 1568 C CA . ALA A 1 199 ? -12.503 0.254 -1.271 1.00 90.62 199 ALA A CA 1
ATOM 1569 C C . ALA A 1 199 ? -13.803 0.831 -0.671 1.00 90.62 199 ALA A C 1
ATOM 1571 O O . ALA A 1 199 ? -13.755 1.731 0.162 1.00 90.62 199 ALA A O 1
ATOM 1572 N N . HIS A 1 200 ? -14.973 0.322 -1.076 1.00 88.12 200 HIS A N 1
ATOM 1573 C CA . HIS A 1 200 ? -16.276 0.722 -0.527 1.00 88.12 200 HIS A CA 1
ATOM 1574 C C . HIS A 1 200 ? -16.725 -0.084 0.702 1.00 88.12 200 HIS A C 1
ATOM 1576 O O . HIS A 1 200 ? -17.686 0.303 1.367 1.00 88.12 200 HIS A O 1
ATOM 1582 N N . MET A 1 201 ? -16.066 -1.207 0.981 1.00 91.56 201 MET A N 1
ATOM 1583 C CA . MET A 1 201 ? -16.372 -2.111 2.092 1.00 91.56 201 MET A CA 1
ATOM 1584 C C . MET A 1 201 ? -15.394 -1.946 3.255 1.00 91.56 201 MET A C 1
ATOM 1586 O O . MET A 1 201 ? -15.787 -2.126 4.406 1.00 91.56 201 MET A O 1
ATOM 1590 N N . ILE A 1 202 ? -14.137 -1.608 2.960 1.00 92.38 202 ILE A N 1
ATOM 1591 C CA . ILE A 1 202 ? -13.084 -1.429 3.961 1.00 92.38 202 ILE A CA 1
ATOM 1592 C C . ILE A 1 202 ? -12.913 0.046 4.313 1.00 92.38 202 ILE A C 1
ATOM 1594 O O . ILE A 1 202 ? -13.096 0.930 3.476 1.00 92.38 202 ILE A O 1
ATOM 1598 N N . ASP A 1 203 ? -12.525 0.314 5.556 1.00 92.44 203 ASP A N 1
ATOM 1599 C CA . ASP A 1 203 ? -12.091 1.648 5.957 1.00 92.44 203 ASP A CA 1
ATOM 1600 C C . ASP A 1 203 ? -10.644 1.864 5.491 1.00 92.44 203 ASP A C 1
ATOM 1602 O O . ASP A 1 203 ? -9.687 1.382 6.102 1.00 92.44 203 ASP A O 1
ATOM 1606 N N . LEU A 1 204 ? -10.495 2.546 4.351 1.00 89.56 204 LEU A N 1
ATOM 1607 C CA . LEU A 1 204 ? -9.187 2.812 3.756 1.00 89.56 204 LEU A CA 1
ATOM 1608 C C . LEU A 1 204 ? -8.351 3.783 4.605 1.00 89.56 204 LEU A C 1
ATOM 1610 O O . LEU A 1 204 ? -7.124 3.702 4.567 1.00 89.56 204 LEU A O 1
ATOM 1614 N N . GLU A 1 205 ? -8.985 4.671 5.381 1.00 89.62 205 GLU A N 1
ATOM 1615 C CA . GLU A 1 205 ? -8.260 5.540 6.313 1.00 89.62 205 GLU A CA 1
ATOM 1616 C C . GLU A 1 205 ? -7.678 4.715 7.460 1.00 89.62 205 GLU A C 1
ATOM 1618 O O . GLU A 1 205 ? -6.509 4.881 7.795 1.00 89.62 205 GLU A O 1
ATOM 1623 N N . ASP A 1 206 ? -8.445 3.775 8.012 1.00 93.75 206 ASP A N 1
ATOM 1624 C CA . ASP A 1 206 ? -7.979 2.868 9.067 1.00 93.75 206 ASP A CA 1
ATOM 1625 C C . ASP A 1 206 ? -6.845 1.948 8.576 1.00 93.75 206 ASP A C 1
ATOM 1627 O O . ASP A 1 206 ? -5.837 1.778 9.266 1.00 93.75 206 ASP A O 1
ATOM 1631 N N . PHE A 1 207 ? -6.942 1.425 7.345 1.00 92.88 207 PHE A N 1
ATOM 1632 C CA . PHE A 1 207 ? -5.837 0.696 6.707 1.00 92.88 207 PHE A CA 1
ATOM 1633 C C . PHE A 1 207 ? -4.577 1.566 6.610 1.00 92.88 207 PHE A C 1
ATOM 1635 O O . PHE A 1 207 ? -3.482 1.130 6.966 1.00 92.88 207 PHE A O 1
ATOM 1642 N N . TYR A 1 208 ? -4.728 2.808 6.146 1.00 88.81 208 TYR A N 1
ATOM 1643 C CA . TYR A 1 208 ? -3.616 3.736 5.962 1.00 88.81 208 TYR A CA 1
ATOM 1644 C C . TYR A 1 208 ? -2.986 4.175 7.294 1.00 88.81 208 TYR A C 1
ATOM 1646 O O . TYR A 1 208 ? -1.764 4.283 7.405 1.00 88.81 208 TYR A O 1
ATOM 1654 N N . VAL A 1 209 ? -3.797 4.383 8.334 1.00 89.69 209 VAL A N 1
ATOM 1655 C CA . VAL A 1 209 ? -3.318 4.688 9.688 1.00 89.69 209 VAL A CA 1
ATOM 1656 C C . VAL A 1 209 ? -2.526 3.516 10.248 1.00 89.69 209 VAL A C 1
ATOM 1658 O O . VAL A 1 209 ? -1.422 3.732 10.751 1.00 89.69 209 VAL A O 1
ATOM 1661 N N . ASP A 1 210 ? -3.037 2.289 10.138 1.00 92.62 210 ASP A N 1
ATOM 1662 C CA . ASP A 1 210 ? -2.298 1.100 10.568 1.00 92.62 210 ASP A CA 1
ATOM 1663 C C . ASP A 1 210 ? -0.959 1.008 9.829 1.00 92.62 210 ASP A C 1
ATOM 1665 O O . ASP A 1 210 ? 0.084 0.891 10.473 1.00 92.62 210 ASP A O 1
ATOM 1669 N N . LEU A 1 211 ? -0.982 1.201 8.506 1.00 89.50 211 LEU A N 1
ATOM 1670 C CA . LEU A 1 211 ? 0.199 1.182 7.648 1.00 89.50 211 LEU A CA 1
ATOM 1671 C C . LEU A 1 211 ? 1.295 2.171 8.088 1.00 89.50 211 LEU A C 1
ATOM 1673 O O . LEU A 1 211 ? 2.478 1.838 8.036 1.00 89.50 211 LEU A O 1
ATOM 1677 N N . LEU A 1 212 ? 0.919 3.385 8.507 1.00 83.88 212 LEU A N 1
ATOM 1678 C CA . LEU A 1 212 ? 1.864 4.460 8.842 1.00 83.88 212 LEU A CA 1
ATOM 1679 C C . LEU A 1 212 ? 2.288 4.528 10.310 1.00 83.88 212 LEU A C 1
ATOM 1681 O O . LEU A 1 212 ? 3.332 5.116 10.619 1.00 83.88 212 LEU A O 1
ATOM 1685 N N . THR A 1 213 ? 1.444 4.039 11.217 1.00 81.44 213 THR A N 1
ATOM 1686 C CA . THR A 1 213 ? 1.585 4.299 12.660 1.00 81.44 213 THR A CA 1
ATOM 1687 C C . THR A 1 213 ? 1.854 3.049 13.482 1.00 81.44 213 THR A C 1
ATOM 1689 O O . THR A 1 213 ? 2.264 3.174 14.635 1.00 81.44 213 THR A O 1
ATOM 1692 N N . LYS A 1 214 ? 1.666 1.859 12.903 1.00 83.19 214 LYS A N 1
ATOM 1693 C CA . LYS A 1 214 ? 1.910 0.575 13.563 1.00 83.19 214 LYS A CA 1
ATOM 1694 C C . LYS A 1 214 ? 3.005 -0.210 12.856 1.00 83.19 214 LYS A C 1
ATOM 1696 O O . LYS A 1 214 ? 3.395 0.079 11.724 1.00 83.19 214 LYS A O 1
ATOM 1701 N N . GLU A 1 215 ? 3.481 -1.245 13.531 1.00 85.94 215 GLU A N 1
ATOM 1702 C CA . GLU A 1 215 ? 4.243 -2.304 12.884 1.00 85.94 215 GLU A CA 1
ATOM 1703 C C . GLU A 1 215 ? 3.325 -3.022 11.892 1.00 85.94 215 GLU A C 1
ATOM 1705 O O . GLU A 1 215 ? 2.409 -3.740 12.278 1.00 85.94 215 GLU A O 1
ATOM 1710 N N . SER A 1 216 ? 3.525 -2.748 10.605 1.00 89.19 216 SER A N 1
ATOM 1711 C CA . SER A 1 216 ? 2.717 -3.327 9.524 1.00 89.19 216 SER A CA 1
ATOM 1712 C C . SER A 1 216 ? 3.523 -4.312 8.696 1.00 89.19 216 SER A C 1
ATOM 1714 O O . SER A 1 216 ? 3.108 -5.443 8.446 1.00 89.19 216 SER A O 1
ATOM 1716 N N . PHE A 1 217 ? 4.717 -3.879 8.310 1.00 89.31 217 PHE A N 1
ATOM 1717 C CA . PHE A 1 217 ? 5.678 -4.658 7.555 1.00 89.31 217 PHE A CA 1
ATOM 1718 C C . PHE A 1 217 ? 7.037 -4.502 8.211 1.00 89.31 217 PHE A C 1
ATOM 1720 O O . PHE A 1 217 ? 7.387 -3.405 8.625 1.00 89.31 217 PHE A O 1
ATOM 1727 N N . GLU A 1 218 ? 7.812 -5.570 8.243 1.00 86.62 218 GLU A N 1
ATOM 1728 C CA . GLU A 1 218 ? 9.255 -5.513 8.411 1.00 86.62 218 GLU A CA 1
ATOM 1729 C C . GLU A 1 218 ? 9.871 -5.766 7.036 1.00 86.62 218 GLU A C 1
ATOM 1731 O O . GLU A 1 218 ? 9.570 -6.777 6.391 1.00 86.62 218 GLU A O 1
ATOM 1736 N N . PHE A 1 219 ? 10.686 -4.831 6.557 1.00 86.31 219 PHE A N 1
ATOM 1737 C CA . PHE A 1 219 ? 11.385 -4.976 5.286 1.00 86.31 219 PHE A CA 1
ATOM 1738 C C . PHE A 1 219 ? 12.847 -5.333 5.536 1.00 86.31 219 PHE A C 1
ATOM 1740 O O . PHE A 1 219 ? 13.527 -4.686 6.329 1.00 86.31 219 PHE A O 1
ATOM 1747 N N . LYS A 1 220 ? 13.324 -6.376 4.853 1.00 84.25 220 LYS A N 1
ATOM 1748 C CA . LYS A 1 220 ? 14.696 -6.858 4.990 1.00 84.25 220 LYS A CA 1
ATOM 1749 C C . LYS A 1 220 ? 15.672 -5.909 4.295 1.00 84.25 220 LYS A C 1
ATOM 1751 O O . LYS A 1 220 ? 15.749 -5.894 3.062 1.00 84.25 220 LYS A O 1
ATOM 1756 N N . ASP A 1 221 ? 16.466 -5.202 5.092 1.00 75.75 221 ASP A N 1
ATOM 1757 C CA . ASP A 1 221 ? 17.504 -4.291 4.610 1.00 75.75 221 ASP A CA 1
ATOM 1758 C C . ASP A 1 221 ? 18.437 -4.944 3.577 1.00 75.75 221 ASP A C 1
ATOM 1760 O O . ASP A 1 221 ? 18.759 -6.134 3.636 1.00 75.75 221 ASP A O 1
ATOM 1764 N N . GLY A 1 222 ? 18.835 -4.150 2.578 1.00 79.00 222 GLY A N 1
ATOM 1765 C CA . GLY A 1 222 ? 19.661 -4.591 1.449 1.00 79.00 222 GLY A CA 1
ATOM 1766 C C . GLY A 1 222 ? 18.916 -5.369 0.356 1.00 79.00 222 GLY A C 1
ATOM 1767 O O . GLY A 1 222 ? 19.503 -5.666 -0.683 1.00 79.00 222 GLY A O 1
ATOM 1768 N N . SER A 1 223 ? 17.630 -5.682 0.542 1.00 87.25 223 SER A N 1
ATOM 1769 C CA . SER A 1 223 ? 16.809 -6.316 -0.497 1.00 87.25 223 SER A CA 1
ATOM 1770 C C . SER A 1 223 ? 16.281 -5.296 -1.509 1.00 87.25 223 SER A C 1
ATOM 1772 O O . SER A 1 223 ? 16.143 -4.110 -1.216 1.00 87.25 223 SER A O 1
ATOM 1774 N N . ALA A 1 224 ? 15.929 -5.757 -2.712 1.00 90.56 224 ALA A N 1
ATOM 1775 C CA . ALA A 1 224 ? 15.281 -4.900 -3.697 1.00 90.56 224 ALA A CA 1
ATOM 1776 C C . ALA A 1 224 ? 13.862 -4.498 -3.227 1.00 90.56 224 ALA A C 1
ATOM 1778 O O . ALA A 1 224 ? 13.071 -5.390 -2.910 1.00 90.56 224 ALA A O 1
ATOM 1779 N N . PRO A 1 225 ? 13.486 -3.203 -3.245 1.00 92.19 225 PRO A N 1
ATOM 1780 C CA . PRO A 1 225 ? 12.172 -2.729 -2.786 1.00 92.19 225 PRO A CA 1
ATOM 1781 C C . PRO A 1 225 ? 10.968 -3.350 -3.499 1.00 92.19 225 PRO A C 1
ATOM 1783 O O . PRO A 1 225 ? 9.882 -3.454 -2.936 1.00 92.19 225 PRO A O 1
ATOM 1786 N N . HIS A 1 226 ? 11.136 -3.812 -4.731 1.00 93.62 226 HIS A N 1
ATOM 1787 C CA . HIS A 1 226 ? 10.064 -4.466 -5.472 1.00 93.62 226 HIS A CA 1
ATOM 1788 C C . HIS A 1 226 ? 9.953 -5.966 -5.176 1.00 93.62 226 HIS A C 1
ATOM 1790 O O . HIS A 1 226 ? 9.015 -6.588 -5.651 1.00 93.62 226 HIS A O 1
ATOM 1796 N N . ASN A 1 227 ? 10.882 -6.577 -4.429 1.00 94.94 227 ASN A N 1
ATOM 1797 C CA . ASN A 1 227 ? 10.836 -8.006 -4.126 1.00 94.94 227 ASN A CA 1
ATOM 1798 C C . ASN A 1 227 ? 9.786 -8.292 -3.033 1.00 94.94 227 ASN A C 1
ATOM 1800 O O . ASN A 1 227 ? 10.040 -7.970 -1.873 1.00 94.94 227 ASN A O 1
ATOM 1804 N N . PRO A 1 228 ? 8.655 -8.958 -3.336 1.00 93.12 228 PRO A N 1
ATOM 1805 C CA . PRO A 1 228 ? 7.602 -9.196 -2.348 1.00 93.12 228 PRO A CA 1
ATOM 1806 C C . PRO A 1 228 ? 8.069 -10.085 -1.184 1.00 93.12 228 PRO A C 1
ATOM 1808 O O . PRO A 1 228 ? 7.595 -9.933 -0.063 1.00 93.12 228 PRO A O 1
ATOM 1811 N N . ALA A 1 229 ? 9.033 -10.981 -1.425 1.00 93.06 229 ALA A N 1
ATOM 1812 C CA . ALA A 1 229 ? 9.577 -11.880 -0.407 1.00 93.06 229 ALA A CA 1
ATOM 1813 C C . ALA A 1 229 ? 10.482 -11.170 0.618 1.00 93.06 229 ALA A C 1
ATOM 1815 O O . ALA A 1 229 ? 10.819 -11.754 1.644 1.00 93.06 229 ALA A O 1
ATOM 1816 N N . ALA A 1 230 ? 10.875 -9.919 0.356 1.00 91.94 230 ALA A N 1
ATOM 1817 C CA . ALA A 1 230 ? 11.644 -9.106 1.295 1.00 91.94 230 ALA A CA 1
ATOM 1818 C C . ALA A 1 230 ? 10.787 -8.516 2.428 1.00 91.94 230 ALA A C 1
ATOM 1820 O O . ALA A 1 230 ? 11.332 -7.918 3.355 1.00 91.94 230 ALA A O 1
ATOM 1821 N N . TYR A 1 231 ? 9.464 -8.673 2.354 1.00 92.31 231 TYR A N 1
ATOM 1822 C CA . TYR A 1 231 ? 8.518 -8.115 3.308 1.00 92.31 231 TYR A CA 1
ATOM 1823 C C . TYR A 1 231 ? 7.942 -9.210 4.197 1.00 92.31 231 TYR A C 1
ATOM 1825 O O . TYR A 1 231 ? 7.272 -10.135 3.730 1.00 92.31 231 TYR A O 1
ATOM 1833 N N . ARG A 1 232 ? 8.129 -9.062 5.505 1.00 93.00 232 ARG A N 1
ATOM 1834 C CA . ARG A 1 232 ? 7.417 -9.845 6.511 1.00 93.00 232 ARG A CA 1
ATOM 1835 C C . ARG A 1 232 ? 6.248 -9.017 7.030 1.00 93.00 232 ARG A C 1
ATOM 1837 O O . ARG A 1 232 ? 6.443 -7.942 7.582 1.00 93.00 232 ARG A O 1
ATOM 1844 N N . ILE A 1 233 ? 5.030 -9.518 6.859 1.00 93.06 233 ILE A N 1
ATOM 1845 C CA . ILE A 1 233 ? 3.827 -8.854 7.379 1.00 93.06 233 ILE A CA 1
ATOM 1846 C C . ILE A 1 233 ? 3.755 -9.098 8.886 1.00 93.06 233 ILE A C 1
ATOM 1848 O O . ILE A 1 233 ? 3.884 -10.244 9.331 1.00 93.06 233 ILE A O 1
ATOM 1852 N N . ASP A 1 234 ? 3.534 -8.039 9.657 1.00 93.38 234 ASP A N 1
ATOM 1853 C CA . ASP A 1 234 ? 3.319 -8.139 11.094 1.00 93.38 234 ASP A CA 1
ATOM 1854 C C . ASP A 1 234 ? 2.078 -9.005 11.412 1.00 93.38 234 ASP A C 1
ATOM 1856 O O . ASP A 1 234 ? 1.064 -8.882 10.716 1.00 93.38 234 ASP A O 1
ATOM 1860 N N . PRO A 1 235 ? 2.098 -9.887 12.434 1.00 94.19 235 PRO A N 1
ATOM 1861 C CA . PRO A 1 235 ? 0.952 -10.732 12.762 1.00 94.19 235 PRO A CA 1
ATOM 1862 C C . PRO A 1 235 ? -0.329 -9.956 13.082 1.00 94.19 235 PRO A C 1
ATOM 1864 O O . PRO A 1 235 ? -1.411 -10.405 12.704 1.00 94.19 235 PRO A O 1
ATOM 1867 N N . THR A 1 236 ? -0.236 -8.798 13.741 1.00 93.50 236 THR A N 1
ATOM 1868 C CA . THR A 1 236 ? -1.412 -7.991 14.099 1.00 93.50 236 THR A CA 1
ATOM 1869 C C . THR A 1 236 ? -1.999 -7.300 12.875 1.00 93.50 236 THR A C 1
ATOM 1871 O O . THR A 1 236 ? -3.215 -7.334 12.669 1.00 93.50 236 THR A O 1
ATOM 1874 N N . PHE A 1 237 ? -1.139 -6.771 11.999 1.00 94.38 237 PHE A N 1
ATOM 1875 C CA . PHE A 1 237 ? -1.558 -6.223 10.713 1.00 94.38 237 PHE A CA 1
ATOM 1876 C C . PHE A 1 237 ? -2.174 -7.310 9.827 1.00 94.38 237 PHE A C 1
ATOM 1878 O O . PHE A 1 237 ? -3.251 -7.124 9.262 1.00 94.38 237 PHE A O 1
ATOM 1885 N N . ARG A 1 238 ? -1.544 -8.490 9.763 1.00 95.50 238 ARG A N 1
ATOM 1886 C CA . ARG A 1 238 ? -2.049 -9.652 9.022 1.00 95.50 238 ARG A CA 1
ATOM 1887 C C . ARG A 1 238 ? -3.394 -10.135 9.557 1.00 95.50 238 ARG A C 1
ATOM 1889 O O . ARG A 1 238 ? -4.252 -10.482 8.754 1.00 95.50 238 ARG A O 1
ATOM 1896 N N . ALA A 1 239 ? -3.604 -10.159 10.870 1.00 96.31 239 ALA A N 1
ATOM 1897 C CA . ALA A 1 239 ? -4.880 -10.583 11.443 1.00 96.31 239 ALA A CA 1
ATOM 1898 C C . ALA A 1 239 ? -6.044 -9.691 10.983 1.00 96.31 239 ALA A C 1
ATOM 1900 O O . ALA A 1 239 ? -7.150 -10.182 10.772 1.00 96.31 239 ALA A O 1
ATOM 1901 N N . LYS A 1 240 ? -5.788 -8.391 10.794 1.00 96.25 240 LYS A N 1
ATOM 1902 C CA . LYS A 1 240 ? -6.804 -7.420 10.380 1.00 96.25 240 LYS A CA 1
ATOM 1903 C C . LYS A 1 240 ? -6.941 -7.290 8.864 1.00 96.25 240 LYS A C 1
ATOM 1905 O O . LYS A 1 240 ? -8.059 -7.216 8.375 1.00 96.25 240 LYS A O 1
ATOM 1910 N N . TRP A 1 241 ? -5.834 -7.274 8.127 1.00 97.06 241 TRP A N 1
ATOM 1911 C CA . TRP A 1 241 ? -5.792 -6.926 6.699 1.00 97.06 241 TRP A CA 1
ATOM 1912 C C . TRP A 1 241 ? -5.303 -8.064 5.795 1.00 97.06 241 TRP A C 1
ATOM 1914 O O . TRP A 1 241 ? -5.262 -7.919 4.577 1.00 97.06 241 TRP A O 1
ATOM 1924 N N . GLY A 1 242 ? -4.939 -9.217 6.364 1.00 95.25 242 GLY A N 1
ATOM 1925 C CA . GLY A 1 242 ? -4.323 -10.335 5.643 1.00 95.25 242 GLY A CA 1
ATOM 1926 C C . GLY A 1 242 ? -5.190 -10.928 4.534 1.00 95.25 242 GLY A C 1
ATOM 1927 O O . GLY A 1 242 ? -4.649 -11.431 3.553 1.00 95.25 242 GLY A O 1
ATOM 1928 N N . TYR A 1 243 ? -6.517 -10.806 4.631 1.00 95.69 243 TYR A N 1
ATOM 1929 C CA . TYR A 1 243 ? -7.434 -11.240 3.573 1.00 95.69 243 TYR A CA 1
ATOM 1930 C C . TYR A 1 243 ? -7.214 -10.491 2.251 1.00 95.69 243 TYR A C 1
ATOM 1932 O O . TYR A 1 243 ? -7.533 -11.026 1.197 1.00 95.69 243 TYR A O 1
ATOM 1940 N N . LEU A 1 244 ? -6.621 -9.291 2.276 1.00 96.38 244 LEU A N 1
ATOM 1941 C CA . LEU A 1 244 ? -6.302 -8.545 1.060 1.00 96.38 244 LEU A CA 1
ATOM 1942 C C . LEU A 1 244 ? -5.222 -9.241 0.221 1.00 96.38 244 LEU A C 1
ATOM 1944 O O . LEU A 1 244 ? -5.114 -8.964 -0.965 1.00 96.38 244 LEU A O 1
ATOM 1948 N N . PHE A 1 245 ? -4.434 -10.158 0.781 1.00 94.75 245 PHE A N 1
ATOM 1949 C CA . PHE A 1 245 ? -3.344 -10.819 0.056 1.00 94.75 245 PHE A CA 1
ATOM 1950 C C . PHE A 1 245 ? -3.771 -12.077 -0.720 1.00 94.75 245 PHE A C 1
ATOM 1952 O O . PHE A 1 245 ? -2.931 -12.645 -1.423 1.00 94.75 245 PHE A O 1
ATOM 1959 N N . HIS A 1 246 ? -5.031 -12.517 -0.613 1.00 90.69 246 HIS A N 1
ATOM 1960 C CA . HIS A 1 246 ? -5.495 -13.810 -1.128 1.00 90.69 246 HIS A CA 1
ATOM 1961 C C . HIS A 1 246 ? -6.541 -13.707 -2.229 1.00 90.69 246 HIS A C 1
ATOM 1963 O O . HIS A 1 246 ? -7.356 -12.761 -2.212 1.00 90.69 246 HIS A O 1
#

InterPro domains:
  IPR021833 Protein of unknown function DUF3425 [PF11905] (162-214)

Solvent-accessible surface area (backbone atoms only — not comparable to full-atom values): 15820 Å² total; per-residue (Å²): 132,86,53,74,65,64,58,48,52,64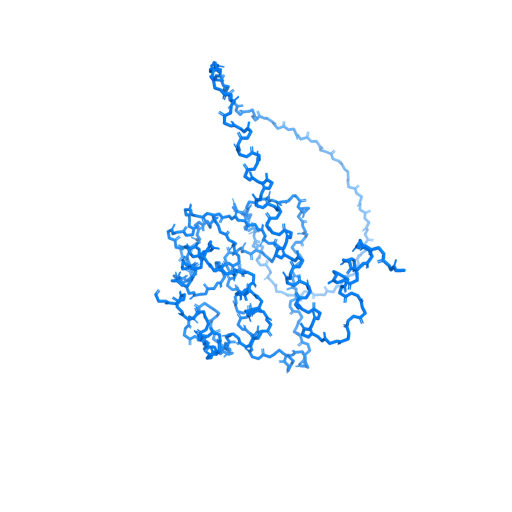,69,67,51,51,76,88,52,81,54,67,69,62,29,48,55,43,5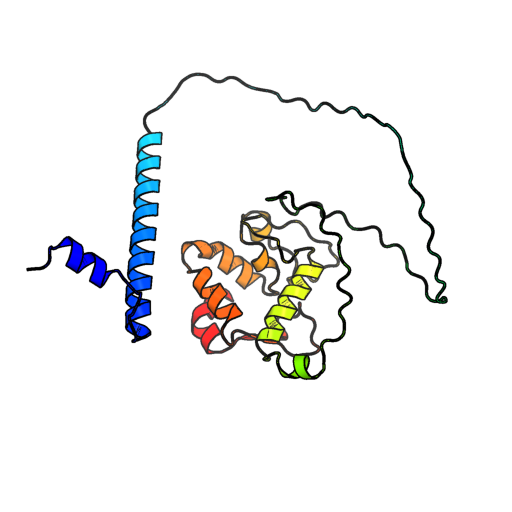0,54,52,52,52,49,52,53,52,52,49,53,52,53,51,52,51,54,54,53,64,66,62,70,81,73,85,88,87,80,91,78,89,80,87,84,84,87,85,84,87,87,86,87,84,87,88,81,91,80,89,80,90,78,91,77,92,79,85,90,86,80,90,74,80,85,72,78,78,80,74,77,89,70,72,80,76,87,58,88,66,72,83,68,73,81,67,76,76,73,77,64,80,68,56,71,70,56,64,75,64,56,51,56,39,52,49,36,55,54,25,26,50,52,38,18,53,77,71,71,49,57,90,81,66,75,61,71,40,50,52,68,92,69,64,86,87,52,57,76,47,59,50,71,50,76,62,38,52,74,39,68,36,58,63,69,50,62,23,47,37,41,60,59,31,41,50,39,50,62,75,37,53,90,79,48,65,62,65,61,52,51,47,43,58,74,76,42,70,29,33,40,38,51,83,94,53,63,58,59,46,57,87,40,50,45,68,27,70,70,40,39,73,75,52,43,72,37,68,108

pLDDT: mean 70.41, std 25.4, range [22.73, 98.25]

Foldseek 3Di:
DDDPVVVVVVLLDLPPDPDPVSSVVSVVVVVVVVVVVVVVVVVVVVVVVPPDDDDDDDDDDDDDDDDDDDDDDDDDDDDDDDDDDDDDDDDPDPDDPPPDLPCPDPDPPPPVPVPPPPPDPVVVVVVCDLLNVLVVLLVVLCVQQVNDPPRFDFDARDAGDPPRDPLLGADPCSNPGTDTPSLSSASQNQLSNLCRVCVVPDDVVVLVCCSPPHNAWRAAPPDRSNDNVRIDGDPVNCVPRVVSRD

Secondary structure (DSSP, 8-state):
---HHHHHHHHH--TT---HHHHHHHHHHHHHHHHHHHHHHHHHHHHHHSS-----------PPPP--------------------------------S----SS------------PPPPHHHHHHS-HHHHHHHHHHHHHHHTT--TT--SEE---PPPTTS-GGGSPPHHHHHS-EEGGGGGSS-HHHHHHHHHTTTTS-HHHHHHHHHHS--EEE-TTS-TT-GGGEEEPHHHHHHHGGGG-

Sequence (246 aa):
MPSLQAKEETRESWYGVQDPKKRKQIQDRLAQRARRKRIAEANKNNEKAIVISPRSSKHVTIAPQRHPESCSSTCIETNASTIITDSQLGHSVSSPHLPNCPQTYNIMPHAVIPLKRFPLPVDHLLLVHPSRSALVAFEDNGHRMGIGCACVGLVRSWRQSPDLPAVLQPTPLQLTTPHSIWIDRMPFPRMRDNIILLAHMIDLEDFYVDLLTKESFEFKDGSAPHNPAAYRIDPTFRAKWGYLFH

Mean predicted aligned error: 19.4 Å

Organism: NCBI:txid215243

Radius of gyration: 26.09 Å; Cα contacts (8 Å, |Δi|>4): 182; chains: 1; bounding box: 76×55×70 Å